Protein AF-A0A530M489-F1 (afdb_monomer_lite)

pLDDT: mean 81.18, std 11.06, range [43.25, 95.94]

Structure (mmCIF, N/CA/C/O backbone):
data_AF-A0A530M489-F1
#
_entry.id   AF-A0A530M489-F1
#
loop_
_atom_site.group_PDB
_atom_site.id
_atom_site.type_symbol
_atom_site.label_atom_id
_atom_site.label_alt_id
_atom_site.label_comp_id
_atom_site.label_asym_id
_atom_site.label_entity_id
_atom_site.label_seq_id
_atom_site.pdbx_PDB_ins_code
_atom_site.Cartn_x
_atom_site.Cartn_y
_atom_site.Cartn_z
_atom_site.occupancy
_atom_site.B_iso_or_equiv
_atom_site.auth_seq_id
_atom_site.auth_comp_id
_atom_site.auth_asym_id
_atom_site.auth_atom_id
_atom_site.pdbx_PDB_model_num
ATOM 1 N N . MET A 1 1 ? 38.826 -18.308 -38.207 1.00 58.31 1 MET A N 1
ATOM 2 C CA . MET A 1 1 ? 37.771 -17.363 -38.642 1.00 58.31 1 MET A CA 1
ATOM 3 C C . MET A 1 1 ? 36.510 -17.359 -37.748 1.00 58.31 1 MET A C 1
ATOM 5 O O . MET A 1 1 ? 35.502 -16.809 -38.159 1.00 58.31 1 MET A O 1
ATOM 9 N N . ILE A 1 2 ? 36.547 -17.912 -36.522 1.00 74.25 2 ILE A N 1
ATOM 10 C CA . ILE A 1 2 ? 35.353 -18.083 -35.654 1.00 74.25 2 ILE A CA 1
ATOM 11 C C . ILE A 1 2 ? 35.222 -16.970 -34.591 1.00 74.25 2 ILE A C 1
ATOM 13 O O . ILE A 1 2 ? 34.117 -16.607 -34.202 1.00 74.25 2 ILE A O 1
ATOM 17 N N . ALA A 1 3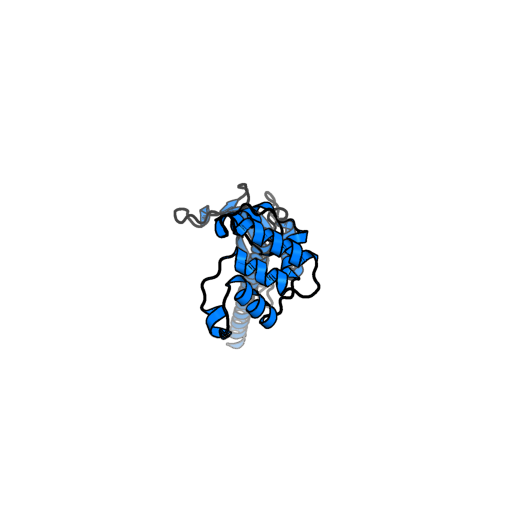 ? 36.341 -16.368 -34.173 1.00 75.62 3 ALA A N 1
ATOM 18 C CA . ALA A 1 3 ? 36.388 -15.314 -33.156 1.00 75.62 3 ALA A CA 1
ATOM 19 C C . ALA A 1 3 ? 35.445 -14.108 -33.393 1.00 75.62 3 ALA A C 1
ATOM 21 O O . ALA A 1 3 ? 34.761 -13.728 -32.445 1.00 75.62 3 ALA A O 1
ATOM 22 N N . PRO A 1 4 ? 35.328 -13.520 -34.605 1.00 77.56 4 PRO A N 1
ATOM 23 C CA . PRO A 1 4 ? 34.430 -12.378 -34.809 1.00 77.56 4 PRO A CA 1
ATOM 24 C C . PRO A 1 4 ? 32.943 -12.753 -34.690 1.00 77.56 4 PRO A C 1
ATOM 26 O O . PRO A 1 4 ? 32.156 -11.967 -34.171 1.00 77.56 4 PRO A O 1
ATOM 29 N N . PHE A 1 5 ? 32.558 -13.971 -35.088 1.00 78.31 5 PHE A N 1
ATOM 30 C CA . PHE A 1 5 ? 31.188 -14.467 -34.919 1.00 78.31 5 PHE A CA 1
ATOM 31 C C . PHE A 1 5 ? 30.857 -14.747 -33.448 1.00 78.31 5 PHE A C 1
ATOM 33 O O . PHE A 1 5 ? 29.782 -14.379 -32.980 1.00 78.31 5 PHE A O 1
ATOM 40 N N . ALA A 1 6 ? 31.790 -15.344 -32.701 1.00 79.81 6 ALA A N 1
ATOM 41 C CA . ALA A 1 6 ? 31.616 -15.596 -31.270 1.00 79.81 6 ALA A CA 1
ATOM 42 C C . ALA A 1 6 ? 31.482 -14.291 -30.462 1.00 79.81 6 ALA A C 1
ATOM 44 O O . ALA A 1 6 ? 30.627 -14.198 -29.584 1.00 79.81 6 ALA A O 1
ATOM 45 N N . LEU A 1 7 ? 32.273 -13.265 -30.800 1.00 79.81 7 LEU A N 1
ATOM 46 C CA . LEU A 1 7 ? 32.173 -11.932 -30.194 1.00 79.81 7 LEU A CA 1
ATOM 47 C C . LEU A 1 7 ? 30.831 -11.254 -30.503 1.00 79.81 7 LEU A C 1
ATOM 49 O O . LEU A 1 7 ? 30.226 -10.673 -29.605 1.00 79.81 7 LEU A O 1
ATOM 53 N N . GLY A 1 8 ? 30.335 -11.371 -31.739 1.00 76.81 8 GLY A N 1
ATOM 54 C CA . GLY A 1 8 ? 29.025 -10.836 -32.123 1.00 76.81 8 GLY A CA 1
ATOM 55 C C . GLY A 1 8 ? 27.863 -11.477 -31.356 1.00 76.81 8 GLY A C 1
ATOM 56 O O . GLY A 1 8 ? 26.987 -10.770 -30.861 1.00 76.81 8 GLY A O 1
ATOM 57 N N . LEU A 1 9 ? 27.879 -12.805 -31.191 1.00 79.31 9 LEU A N 1
ATOM 58 C CA . LEU A 1 9 ? 26.857 -13.525 -30.421 1.00 79.31 9 LEU A CA 1
ATOM 59 C C . LEU A 1 9 ? 26.916 -13.201 -28.922 1.00 79.31 9 LEU A C 1
ATOM 61 O O . LEU A 1 9 ? 25.871 -13.052 -28.292 1.00 79.31 9 LEU A O 1
ATOM 65 N N . ALA A 1 10 ? 28.116 -13.052 -28.354 1.00 76.88 10 ALA A N 1
ATOM 66 C CA . ALA A 1 10 ? 28.284 -12.657 -26.956 1.00 76.88 10 ALA A CA 1
ATOM 67 C C . ALA A 1 10 ? 27.768 -11.232 -26.700 1.00 76.88 10 ALA A C 1
ATOM 69 O O . ALA A 1 10 ? 27.047 -11.011 -25.730 1.00 76.88 10 ALA A O 1
ATOM 70 N N . ALA A 1 11 ? 28.075 -10.283 -27.591 1.00 75.00 11 ALA A N 1
ATOM 71 C CA . ALA A 1 11 ? 27.562 -8.916 -27.503 1.00 75.00 11 ALA A CA 1
ATOM 72 C C . ALA A 1 11 ? 26.026 -8.874 -27.585 1.00 75.00 11 ALA A C 1
ATOM 74 O O . ALA A 1 11 ? 25.386 -8.181 -26.796 1.00 75.00 11 ALA A O 1
ATOM 75 N N . PHE A 1 12 ? 25.432 -9.666 -28.483 1.00 78.38 12 PHE A N 1
ATOM 76 C CA . PHE A 1 12 ? 23.978 -9.804 -28.579 1.00 78.38 12 PHE A CA 1
ATOM 77 C C . PHE A 1 12 ? 23.363 -10.395 -27.301 1.00 78.38 12 PHE A C 1
ATOM 79 O O . PHE A 1 12 ? 22.384 -9.863 -26.784 1.00 78.38 12 PHE A O 1
ATOM 86 N N . ALA A 1 13 ? 23.959 -11.460 -26.755 1.00 78.75 13 ALA A N 1
ATOM 87 C CA . ALA A 1 13 ? 23.478 -12.093 -25.529 1.00 78.75 13 ALA A CA 1
ATOM 88 C C . ALA A 1 13 ? 23.524 -11.148 -24.313 1.00 78.75 13 ALA A C 1
ATOM 90 O O . ALA A 1 13 ? 22.606 -11.159 -23.494 1.00 78.75 13 ALA A O 1
ATOM 91 N N . VAL A 1 14 ? 24.568 -10.318 -24.202 1.00 78.81 14 VAL A N 1
ATOM 92 C CA . VAL A 1 14 ? 24.697 -9.319 -23.128 1.00 78.81 14 VAL A CA 1
ATOM 93 C C . VAL A 1 14 ? 23.639 -8.221 -23.258 1.00 78.81 14 VAL A C 1
ATOM 95 O O . VAL A 1 14 ? 23.004 -7.884 -22.260 1.00 78.81 14 VAL A O 1
ATOM 98 N N . ASP A 1 15 ? 23.411 -7.701 -24.467 1.00 75.38 15 ASP A N 1
ATOM 99 C CA . ASP A 1 15 ? 22.415 -6.649 -24.706 1.00 75.38 15 ASP A CA 1
ATOM 100 C C . ASP A 1 15 ? 20.970 -7.140 -24.479 1.00 75.38 15 ASP A C 1
ATOM 102 O O . ASP A 1 15 ? 20.153 -6.419 -23.909 1.00 75.38 15 ASP A O 1
ATOM 106 N N . GLU A 1 16 ? 20.632 -8.372 -24.869 1.00 77.88 16 GLU A N 1
ATOM 107 C CA . GLU A 1 16 ? 19.311 -8.948 -24.559 1.00 77.88 16 GLU A CA 1
ATOM 108 C C . GLU A 1 16 ? 19.144 -9.219 -23.054 1.00 77.88 16 GLU A C 1
ATOM 110 O O . GLU A 1 16 ? 18.095 -8.940 -22.462 1.00 77.88 16 GLU A O 1
ATOM 115 N N . GLY A 1 17 ? 20.203 -9.705 -22.397 1.00 77.00 17 GLY A N 1
ATOM 116 C CA . GLY A 1 17 ? 20.215 -9.914 -20.949 1.00 77.00 17 GLY A CA 1
ATOM 117 C C . GLY A 1 17 ? 20.012 -8.618 -20.154 1.00 77.00 17 GLY A C 1
ATOM 118 O O . GLY A 1 17 ? 19.285 -8.610 -19.150 1.00 77.00 17 GLY A O 1
ATOM 119 N N . SER A 1 18 ? 20.601 -7.508 -20.610 1.00 80.00 18 SER A N 1
ATOM 120 C CA . SER A 1 18 ? 20.423 -6.204 -19.965 1.00 80.00 18 SER A CA 1
ATOM 121 C C . SER A 1 18 ? 18.998 -5.673 -20.135 1.00 80.00 18 SER A C 1
ATOM 123 O O . SER A 1 18 ? 18.424 -5.203 -19.154 1.00 80.00 18 SER A O 1
ATOM 125 N N . ILE A 1 19 ? 18.375 -5.835 -21.310 1.00 82.31 19 ILE A N 1
ATOM 126 C CA . ILE A 1 19 ? 16.978 -5.422 -21.550 1.00 82.31 19 ILE A CA 1
ATOM 127 C C . ILE A 1 19 ? 16.009 -6.164 -20.622 1.00 82.31 19 ILE A C 1
ATOM 129 O O . ILE A 1 19 ? 15.104 -5.547 -20.051 1.00 82.31 19 ILE A O 1
ATOM 133 N N . TYR A 1 20 ? 16.184 -7.477 -20.441 1.00 82.88 20 TYR A N 1
ATOM 134 C CA . TYR A 1 20 ? 15.310 -8.253 -19.555 1.00 82.88 20 TYR A CA 1
ATOM 135 C C . TYR A 1 20 ? 15.431 -7.806 -18.093 1.00 82.88 20 TYR A C 1
ATOM 137 O O . TYR A 1 20 ? 14.423 -7.649 -17.396 1.00 82.88 20 TYR A O 1
ATOM 145 N N . THR A 1 21 ? 16.662 -7.562 -17.641 1.00 84.12 21 THR A N 1
ATOM 146 C CA . THR A 1 21 ? 16.935 -7.057 -16.289 1.00 84.12 21 THR A CA 1
ATOM 147 C C . THR A 1 21 ? 16.305 -5.680 -16.096 1.00 84.12 21 THR A C 1
ATOM 149 O O . THR A 1 21 ? 15.546 -5.468 -15.150 1.00 84.12 21 THR A O 1
ATOM 152 N N . GLU A 1 22 ? 16.509 -4.783 -17.056 1.00 84.38 22 GLU A N 1
ATOM 153 C CA . GLU A 1 22 ? 15.985 -3.422 -17.021 1.00 84.38 22 GLU A CA 1
ATOM 154 C C . GLU A 1 22 ? 14.444 -3.383 -17.063 1.00 84.38 22 GLU A C 1
ATOM 156 O O . GLU A 1 22 ? 13.818 -2.544 -16.407 1.00 84.38 22 GLU A O 1
ATOM 161 N N . ARG A 1 23 ? 13.806 -4.322 -17.777 1.00 87.56 23 ARG A N 1
ATOM 162 C CA . ARG A 1 23 ? 12.345 -4.505 -17.757 1.00 87.56 23 ARG A CA 1
ATOM 163 C C . ARG A 1 23 ? 11.847 -4.963 -16.390 1.00 87.56 23 ARG A C 1
ATOM 165 O O . ARG A 1 23 ? 10.817 -4.474 -15.929 1.00 87.56 23 ARG A O 1
ATOM 172 N N . ARG A 1 24 ? 12.545 -5.899 -15.743 1.00 88.19 24 ARG A N 1
ATOM 173 C CA . ARG A 1 24 ? 12.161 -6.400 -14.415 1.00 88.19 24 ARG A CA 1
ATOM 174 C C . ARG A 1 24 ? 12.259 -5.304 -13.355 1.00 88.19 24 ARG A C 1
ATOM 176 O O . ARG A 1 24 ? 11.355 -5.178 -12.533 1.00 88.19 24 ARG A O 1
ATOM 183 N N . GLU A 1 25 ? 13.310 -4.492 -13.408 1.00 88.94 25 GLU A N 1
ATOM 184 C CA . GLU A 1 25 ? 13.458 -3.314 -12.549 1.00 88.94 25 GLU A CA 1
ATOM 185 C C . GLU A 1 25 ? 12.345 -2.289 -12.804 1.00 88.94 25 GLU A C 1
ATOM 187 O O . GLU A 1 25 ? 11.702 -1.823 -11.863 1.00 88.94 25 GLU A O 1
ATOM 192 N N . ALA A 1 26 ? 12.047 -1.993 -14.073 1.00 89.38 26 ALA A N 1
ATOM 193 C CA . ALA A 1 26 ? 10.951 -1.096 -14.436 1.00 89.38 26 ALA A CA 1
ATOM 194 C C . ALA A 1 26 ? 9.586 -1.603 -13.937 1.00 89.38 26 ALA A C 1
ATOM 196 O O . ALA A 1 26 ? 8.768 -0.804 -13.478 1.00 89.38 26 ALA A O 1
ATOM 197 N N . GLN A 1 27 ? 9.346 -2.919 -13.969 1.00 92.38 27 GLN A N 1
ATOM 198 C CA . GLN A 1 27 ? 8.111 -3.508 -13.451 1.00 92.38 27 GLN A CA 1
ATOM 199 C C . GLN A 1 27 ? 8.012 -3.324 -11.936 1.00 92.38 27 GLN A C 1
ATOM 201 O O . GLN A 1 27 ? 6.999 -2.815 -11.469 1.00 92.38 27 GLN A O 1
ATOM 206 N N . ALA A 1 28 ? 9.076 -3.632 -11.187 1.00 92.81 28 ALA A N 1
ATOM 207 C CA . ALA A 1 28 ? 9.100 -3.437 -9.735 1.00 92.81 28 ALA A CA 1
ATOM 208 C C . ALA A 1 28 ? 8.814 -1.974 -9.350 1.00 92.81 28 ALA A C 1
ATOM 210 O O . ALA A 1 28 ? 8.055 -1.696 -8.421 1.00 92.81 28 ALA A O 1
ATOM 211 N N . MET A 1 29 ? 9.363 -1.033 -10.119 1.00 93.19 29 MET A N 1
ATOM 212 C CA . MET A 1 29 ? 9.096 0.392 -9.952 1.00 93.19 29 MET A CA 1
ATOM 213 C C . MET A 1 29 ? 7.649 0.786 -10.261 1.00 93.19 29 MET A C 1
ATOM 215 O O . MET A 1 29 ? 7.065 1.614 -9.561 1.00 93.19 29 MET A O 1
ATOM 219 N N . THR A 1 30 ? 7.071 0.191 -11.304 1.00 94.94 30 THR A N 1
ATOM 220 C CA . THR A 1 30 ? 5.678 0.427 -11.708 1.00 94.94 30 THR A CA 1
ATOM 221 C C . THR A 1 30 ? 4.711 -0.119 -10.658 1.00 94.94 30 THR A C 1
ATOM 223 O O . THR A 1 30 ? 3.753 0.566 -10.300 1.00 94.94 30 THR A O 1
ATOM 226 N N . ASP A 1 31 ? 4.995 -1.302 -10.108 1.00 94.75 31 ASP A N 1
ATOM 227 C CA . ASP A 1 31 ? 4.208 -1.929 -9.043 1.00 94.75 31 ASP A CA 1
ATOM 228 C C . ASP A 1 31 ? 4.223 -1.072 -7.771 1.00 94.75 31 ASP A C 1
ATOM 230 O O . ASP A 1 31 ? 3.168 -0.788 -7.198 1.00 94.75 31 ASP A O 1
ATOM 234 N N . LEU A 1 32 ? 5.403 -0.590 -7.363 1.00 94.75 32 LEU A N 1
ATOM 235 C CA . LEU A 1 32 ? 5.541 0.287 -6.200 1.00 94.75 32 LEU A CA 1
ATOM 236 C C . LEU A 1 32 ? 4.772 1.601 -6.394 1.00 94.75 32 LEU A C 1
ATOM 238 O O . LEU A 1 32 ? 4.027 2.019 -5.507 1.00 94.75 32 LEU A O 1
ATOM 242 N N . ALA A 1 33 ? 4.901 2.231 -7.566 1.00 95.06 33 ALA A N 1
ATOM 243 C CA . ALA A 1 33 ? 4.167 3.452 -7.884 1.00 95.06 33 ALA A CA 1
ATOM 244 C C . ALA A 1 33 ? 2.649 3.228 -7.894 1.00 95.06 33 ALA A C 1
ATOM 246 O O . ALA A 1 33 ? 1.917 4.066 -7.370 1.00 95.06 33 ALA A O 1
ATOM 247 N N . ALA A 1 34 ? 2.167 2.103 -8.432 1.00 95.94 34 ALA A N 1
ATOM 248 C CA . ALA A 1 34 ? 0.745 1.772 -8.422 1.00 95.94 34 ALA A CA 1
ATOM 249 C C . ALA A 1 34 ? 0.215 1.583 -6.996 1.00 95.94 34 ALA A C 1
ATOM 251 O O . ALA A 1 34 ? -0.822 2.155 -6.662 1.00 95.94 34 ALA A O 1
ATOM 252 N N . ILE A 1 35 ? 0.931 0.848 -6.139 1.00 94.62 35 ILE A N 1
ATOM 253 C CA . ILE A 1 35 ? 0.538 0.630 -4.737 1.00 94.62 35 ILE A CA 1
ATOM 254 C C . ILE A 1 35 ? 0.464 1.960 -3.977 1.00 94.62 35 ILE A C 1
ATOM 256 O O . ILE A 1 35 ? -0.552 2.242 -3.336 1.00 94.62 35 ILE A O 1
ATOM 260 N N . THR A 1 36 ? 1.498 2.800 -4.077 1.00 94.69 36 THR A N 1
ATOM 261 C CA . THR A 1 36 ? 1.533 4.099 -3.386 1.00 94.69 36 THR A CA 1
ATOM 262 C C . THR A 1 36 ? 0.493 5.077 -3.938 1.00 94.69 36 THR A C 1
ATOM 264 O O . THR A 1 36 ? -0.092 5.860 -3.187 1.00 94.69 36 THR A O 1
ATOM 267 N N . ALA A 1 37 ? 0.215 5.031 -5.242 1.00 94.88 37 ALA A N 1
ATOM 268 C CA . ALA A 1 37 ? -0.824 5.852 -5.854 1.00 94.88 37 ALA A CA 1
ATOM 269 C C . ALA A 1 37 ? -2.230 5.397 -5.449 1.00 94.88 37 ALA A C 1
ATOM 271 O O . ALA A 1 37 ? -3.090 6.232 -5.174 1.00 94.88 37 ALA A O 1
ATOM 272 N N . ALA A 1 38 ? -2.464 4.086 -5.362 1.00 93.69 38 ALA A N 1
ATOM 273 C CA . ALA A 1 38 ? -3.737 3.535 -4.918 1.00 93.69 38 ALA A CA 1
ATOM 274 C C . ALA A 1 38 ? -4.000 3.832 -3.433 1.00 93.69 38 ALA A C 1
ATOM 276 O O . ALA A 1 38 ? -5.137 4.144 -3.077 1.00 93.69 38 ALA A O 1
ATOM 277 N N . SER A 1 39 ? -2.967 3.812 -2.579 1.00 91.56 39 SER A N 1
ATOM 278 C CA . SER A 1 39 ? -3.093 4.216 -1.169 1.00 91.56 39 SER A CA 1
ATOM 279 C C . SER A 1 39 ? -3.335 5.721 -0.994 1.00 91.56 39 SER A C 1
ATOM 281 O O . SER A 1 39 ? -4.000 6.123 -0.041 1.00 91.56 39 SER A O 1
ATOM 283 N N . ASN A 1 40 ? -2.881 6.549 -1.940 1.00 92.88 40 ASN A N 1
ATOM 284 C CA . ASN A 1 40 ? -3.087 7.999 -1.967 1.00 92.88 40 ASN A CA 1
ATOM 285 C C . ASN A 1 40 ? -4.041 8.419 -3.093 1.00 92.88 40 ASN A C 1
ATOM 287 O O . ASN A 1 40 ? -3.725 9.290 -3.902 1.00 92.88 40 ASN A O 1
ATOM 291 N N . ILE A 1 41 ? -5.232 7.821 -3.142 1.00 89.56 41 ILE A N 1
ATOM 292 C CA . ILE A 1 41 ? -6.133 7.921 -4.301 1.00 89.56 41 ILE A CA 1
ATOM 293 C C . ILE A 1 41 ? -6.582 9.351 -4.656 1.00 89.56 41 ILE A C 1
ATOM 295 O O . ILE A 1 41 ? -6.878 9.638 -5.813 1.00 89.56 41 ILE A O 1
ATOM 299 N N . ASN A 1 42 ? -6.579 10.267 -3.681 1.00 90.31 42 ASN A N 1
ATOM 300 C CA . ASN A 1 42 ? -6.895 11.686 -3.886 1.00 90.31 42 ASN A CA 1
ATOM 301 C C . ASN A 1 42 ? -5.742 12.477 -4.533 1.00 90.31 42 ASN A C 1
ATOM 303 O O . ASN A 1 42 ? -5.973 13.555 -5.072 1.00 90.31 42 ASN A O 1
ATOM 307 N N . ASN A 1 43 ? -4.510 11.964 -4.472 1.00 93.25 43 ASN A N 1
ATOM 308 C CA . ASN A 1 43 ? -3.310 12.589 -5.033 1.00 93.25 43 ASN A CA 1
ATOM 309 C C . ASN A 1 43 ? -2.432 11.556 -5.768 1.00 93.25 43 ASN A C 1
ATOM 311 O O . ASN A 1 43 ? -1.207 11.534 -5.640 1.00 93.25 43 ASN A O 1
ATOM 315 N N . MET A 1 44 ? -3.088 10.664 -6.515 1.00 93.38 44 MET A N 1
ATOM 316 C CA . MET A 1 44 ? -2.484 9.483 -7.141 1.00 93.38 44 MET A CA 1
ATOM 317 C C . MET A 1 44 ? -1.325 9.816 -8.093 1.00 93.38 44 MET A C 1
ATOM 319 O O . MET A 1 44 ? -0.323 9.105 -8.103 1.00 93.38 44 MET A O 1
ATOM 323 N N . GLU A 1 45 ? -1.430 10.904 -8.865 1.00 93.19 45 GLU A N 1
ATOM 324 C CA . GLU A 1 45 ? -0.378 11.328 -9.798 1.00 93.19 45 GLU A CA 1
ATOM 325 C C . GLU A 1 45 ? 0.885 11.765 -9.052 1.00 93.19 45 GLU A C 1
ATOM 327 O O . GLU A 1 45 ? 1.971 11.266 -9.344 1.00 93.19 45 GLU A O 1
ATOM 332 N N . ALA A 1 46 ? 0.750 12.650 -8.059 1.00 94.31 46 ALA A N 1
ATOM 333 C CA . ALA A 1 46 ? 1.895 13.111 -7.280 1.00 94.31 46 ALA A CA 1
ATOM 334 C C . ALA A 1 46 ? 2.532 11.953 -6.504 1.00 94.31 46 ALA A C 1
ATOM 336 O O . ALA A 1 46 ? 3.748 11.801 -6.531 1.00 94.31 46 ALA A O 1
ATOM 337 N N . ALA A 1 47 ? 1.720 11.089 -5.887 1.00 93.75 47 ALA A N 1
ATOM 338 C CA . ALA A 1 47 ? 2.200 9.922 -5.152 1.00 93.75 47 ALA A CA 1
ATOM 339 C C . ALA A 1 47 ? 3.002 8.953 -6.039 1.00 93.75 47 ALA A C 1
ATOM 341 O O . ALA A 1 47 ? 4.070 8.483 -5.634 1.00 93.75 47 ALA A O 1
ATOM 342 N N . ALA A 1 48 ? 2.532 8.689 -7.264 1.00 93.94 48 ALA A N 1
ATOM 343 C CA . ALA A 1 48 ? 3.272 7.888 -8.235 1.00 93.94 48 ALA A CA 1
ATOM 344 C C . ALA A 1 48 ? 4.596 8.564 -8.620 1.00 93.94 48 ALA A C 1
ATOM 346 O O . ALA A 1 48 ? 5.646 7.933 -8.538 1.00 93.94 48 ALA A O 1
ATOM 347 N N . VAL A 1 49 ? 4.573 9.848 -8.993 1.00 94.00 49 VAL A N 1
ATOM 348 C CA . VAL A 1 49 ? 5.780 10.577 -9.423 1.00 94.00 49 VAL A CA 1
ATOM 349 C C . VAL A 1 49 ? 6.823 10.647 -8.312 1.00 94.00 49 VAL A C 1
ATOM 351 O O . VAL A 1 49 ? 7.983 10.343 -8.578 1.00 94.00 49 VAL A O 1
ATOM 354 N N . THR A 1 50 ? 6.419 10.976 -7.082 1.00 93.69 50 THR A N 1
ATOM 355 C CA . THR A 1 50 ? 7.316 11.009 -5.918 1.00 93.69 50 THR A CA 1
ATOM 356 C C . THR A 1 50 ? 7.937 9.638 -5.665 1.00 93.69 50 THR A C 1
ATOM 358 O O . THR A 1 50 ? 9.148 9.525 -5.505 1.00 93.69 50 THR A O 1
ATOM 361 N N . THR A 1 51 ? 7.143 8.567 -5.745 1.00 94.00 51 THR A N 1
ATOM 362 C CA . THR A 1 51 ? 7.662 7.198 -5.599 1.00 94.00 51 THR A CA 1
ATOM 363 C C . THR A 1 51 ? 8.724 6.884 -6.655 1.00 94.00 51 THR A C 1
ATOM 365 O O . THR A 1 51 ? 9.772 6.318 -6.345 1.00 94.00 51 THR A O 1
ATOM 368 N N . LEU A 1 52 ? 8.487 7.259 -7.912 1.00 93.25 52 LEU A N 1
ATOM 369 C CA . LEU A 1 52 ? 9.452 7.027 -8.986 1.00 93.25 52 LEU A CA 1
ATOM 370 C C . LEU A 1 52 ? 10.711 7.896 -8.830 1.00 93.25 52 LEU A C 1
ATOM 372 O O . LEU A 1 52 ? 11.815 7.410 -9.085 1.00 93.25 52 LEU A O 1
ATOM 376 N N . SER A 1 53 ? 10.576 9.149 -8.381 1.00 92.94 53 SER A N 1
ATOM 377 C CA . SER A 1 53 ? 11.720 10.039 -8.152 1.00 92.94 53 SER A CA 1
ATOM 378 C C . SER A 1 53 ? 12.585 9.588 -6.978 1.00 92.94 53 SER A C 1
ATOM 380 O O . SER A 1 53 ? 13.810 9.611 -7.088 1.00 92.94 53 SER A O 1
ATOM 382 N N . ASP A 1 54 ? 11.973 9.109 -5.894 1.00 93.06 54 ASP A N 1
ATOM 383 C CA . ASP A 1 54 ? 12.683 8.632 -4.698 1.00 93.06 54 ASP A CA 1
ATOM 384 C C . ASP A 1 54 ? 13.530 7.390 -4.999 1.00 93.06 54 ASP A C 1
ATOM 386 O O . ASP A 1 54 ? 14.614 7.189 -4.448 1.00 93.06 54 ASP A O 1
ATOM 390 N N . ASN A 1 55 ? 13.081 6.594 -5.966 1.00 91.00 55 ASN A N 1
ATOM 391 C CA . ASN A 1 55 ? 13.809 5.447 -6.492 1.00 91.00 55 ASN A CA 1
ATOM 392 C C . ASN A 1 55 ? 14.723 5.802 -7.679 1.00 91.00 55 ASN A C 1
ATOM 394 O O . ASN A 1 55 ? 15.175 4.919 -8.405 1.00 91.00 55 ASN A O 1
ATOM 398 N N . ARG A 1 56 ? 15.033 7.094 -7.860 1.00 89.19 56 ARG A N 1
ATOM 399 C CA . ARG A 1 56 ? 16.003 7.613 -8.840 1.00 89.19 56 ARG A CA 1
ATOM 400 C C . ARG A 1 56 ? 15.674 7.261 -10.294 1.00 89.19 56 ARG A C 1
ATOM 402 O O . ARG A 1 56 ? 16.580 7.128 -11.118 1.00 89.19 56 ARG A O 1
ATOM 409 N N . MET A 1 57 ? 14.390 7.150 -10.635 1.00 86.31 57 MET A N 1
ATOM 410 C CA . MET A 1 57 ? 13.981 6.969 -12.026 1.00 86.31 57 MET A CA 1
ATOM 411 C C . MET A 1 57 ? 14.337 8.227 -12.847 1.00 86.31 57 MET A C 1
ATOM 413 O O . MET A 1 57 ? 13.923 9.333 -12.485 1.00 86.31 57 MET A O 1
ATOM 417 N N . PRO A 1 58 ? 15.080 8.103 -13.960 1.00 82.19 58 PRO A N 1
ATOM 418 C CA . PRO A 1 58 ? 15.530 9.257 -14.729 1.00 82.19 58 PRO A CA 1
ATOM 419 C C . PRO A 1 58 ? 14.405 9.870 -15.576 1.00 82.19 58 PRO A C 1
ATOM 421 O O . PRO A 1 58 ? 13.591 9.162 -16.176 1.00 82.19 58 PRO A O 1
ATOM 424 N N . GLY A 1 59 ? 14.401 11.205 -15.668 1.00 81.94 59 GLY A N 1
ATOM 425 C CA . GLY A 1 59 ? 13.656 11.957 -16.686 1.00 81.94 59 GLY A CA 1
ATOM 426 C C . GLY A 1 59 ? 12.150 11.678 -16.729 1.00 81.94 59 GLY A C 1
ATOM 427 O O . GLY A 1 59 ? 11.589 11.555 -17.821 1.00 81.94 59 GLY A O 1
ATOM 428 N N . ILE A 1 60 ? 11.511 11.533 -15.563 1.00 88.75 60 ILE A N 1
ATOM 429 C CA . ILE A 1 60 ? 10.081 11.216 -15.439 1.00 88.75 60 ILE A CA 1
ATOM 430 C C . ILE A 1 60 ? 9.243 12.303 -16.119 1.00 88.75 60 ILE A C 1
ATOM 432 O O . ILE A 1 60 ? 9.348 13.485 -15.800 1.00 88.75 60 ILE A O 1
ATOM 436 N N . THR A 1 61 ? 8.388 11.893 -17.048 1.00 90.31 61 THR A N 1
ATOM 437 C CA . THR A 1 61 ? 7.437 12.752 -17.752 1.00 90.31 61 THR A CA 1
ATOM 438 C C . THR A 1 61 ? 6.049 12.139 -17.627 1.00 90.31 61 THR A C 1
ATOM 440 O O . THR A 1 61 ? 5.829 11.008 -18.057 1.00 90.31 61 THR A O 1
ATOM 443 N N . VAL A 1 62 ? 5.106 12.878 -17.043 1.00 90.44 62 VAL A N 1
ATOM 444 C CA . VAL A 1 62 ? 3.732 12.395 -16.859 1.00 90.44 62 VAL A CA 1
ATOM 445 C C . VAL A 1 62 ? 2.922 12.618 -18.134 1.00 90.44 62 VAL A C 1
ATOM 447 O O . VAL A 1 62 ? 2.777 13.751 -18.591 1.00 90.44 62 VAL A O 1
ATOM 450 N N . GLN A 1 63 ? 2.377 11.542 -18.692 1.00 91.12 63 GLN A N 1
ATOM 451 C CA . GLN A 1 63 ? 1.445 11.556 -19.809 1.00 91.12 63 GLN A CA 1
ATOM 452 C C . GLN A 1 63 ? 0.010 11.647 -19.289 1.00 91.12 63 GLN A C 1
ATOM 454 O O . GLN A 1 63 ? -0.497 10.724 -18.639 1.00 91.12 63 GLN A O 1
ATOM 459 N N . LYS A 1 64 ? -0.652 12.757 -19.622 1.00 87.44 64 LYS A N 1
ATOM 460 C CA . LYS A 1 64 ? -2.055 12.999 -19.271 1.00 87.44 64 LYS A CA 1
ATOM 461 C C . LYS A 1 64 ? -3.020 12.344 -20.269 1.00 87.44 64 LYS A C 1
ATOM 463 O O . LYS A 1 64 ? -2.644 12.114 -21.422 1.00 87.44 64 LYS A O 1
ATOM 468 N N . PRO A 1 65 ? -4.277 12.075 -19.870 1.00 80.38 65 PRO A N 1
ATOM 469 C CA . PRO A 1 65 ? -5.311 11.614 -20.795 1.00 80.38 65 PRO A CA 1
ATOM 470 C C . PRO A 1 65 ? -5.440 12.549 -22.008 1.00 80.38 65 PRO A C 1
ATOM 472 O O . PRO A 1 65 ? -5.505 13.765 -21.852 1.00 80.38 65 PRO A O 1
ATOM 475 N N . GLY A 1 66 ? -5.452 11.985 -23.218 1.00 77.62 66 GLY A N 1
ATOM 476 C CA . GLY A 1 66 ? -5.496 12.748 -24.475 1.00 77.62 66 GLY A CA 1
ATOM 477 C C . GLY A 1 66 ? -4.136 13.250 -24.980 1.00 77.62 66 GLY A C 1
ATOM 478 O O . GLY A 1 66 ? -4.056 13.766 -26.092 1.00 77.62 66 GLY A O 1
ATOM 479 N N . GLN A 1 67 ? -3.059 13.061 -24.216 1.00 84.25 67 GLN A N 1
ATOM 480 C CA . GLN A 1 67 ? -1.691 13.332 -24.649 1.00 84.25 67 GLN A CA 1
ATOM 481 C C . GLN A 1 67 ? -1.011 12.026 -25.070 1.00 84.25 67 GLN A C 1
ATOM 483 O O . GLN A 1 67 ? -1.165 11.005 -24.405 1.00 84.25 67 GLN A O 1
ATOM 488 N N . THR A 1 68 ? -0.228 12.060 -26.148 1.00 83.19 68 THR A N 1
ATOM 489 C CA . THR A 1 68 ? 0.689 10.970 -26.519 1.00 83.19 68 THR A CA 1
ATOM 490 C C . THR A 1 68 ? 2.107 11.508 -26.447 1.00 83.19 68 THR A C 1
ATOM 492 O O . THR A 1 68 ? 2.433 12.472 -27.138 1.00 83.19 68 THR A O 1
ATOM 495 N N . ILE A 1 69 ? 2.938 10.920 -25.588 1.00 84.69 69 ILE A N 1
ATOM 496 C CA . ILE A 1 69 ? 4.346 11.299 -25.449 1.00 84.69 69 ILE A CA 1
ATOM 497 C C . ILE A 1 69 ? 5.178 10.154 -26.011 1.00 84.69 69 ILE A C 1
ATOM 499 O O . ILE A 1 69 ? 5.076 9.027 -25.540 1.00 84.69 69 ILE A O 1
ATOM 503 N N . VAL A 1 70 ? 5.996 10.439 -27.023 1.00 82.75 70 VAL A N 1
ATOM 504 C CA . VAL A 1 70 ? 6.900 9.439 -27.601 1.00 82.75 70 VAL A CA 1
ATOM 505 C C . VAL A 1 70 ? 8.079 9.226 -26.639 1.00 82.75 70 VAL A C 1
ATOM 507 O O . VAL A 1 70 ? 8.767 10.199 -26.311 1.00 82.75 70 VAL A O 1
ATOM 510 N N . PRO A 1 71 ? 8.340 7.988 -26.174 1.00 82.19 71 PRO A N 1
ATOM 511 C CA . PRO A 1 71 ? 9.483 7.696 -25.315 1.00 82.19 71 PRO A CA 1
ATOM 512 C C . PRO A 1 71 ? 10.798 8.092 -25.990 1.00 82.19 71 PRO A C 1
ATOM 514 O O . PRO A 1 71 ? 10.997 7.864 -27.179 1.00 82.19 71 PRO A O 1
ATOM 517 N N . THR A 1 72 ? 11.705 8.697 -25.228 1.00 81.12 72 THR A N 1
ATOM 518 C CA . THR A 1 72 ? 13.034 9.112 -25.701 1.00 81.12 72 THR A CA 1
ATOM 519 C C . THR A 1 72 ? 14.092 8.527 -24.773 1.00 81.12 72 THR A C 1
ATOM 521 O O . THR A 1 72 ? 13.827 8.309 -23.592 1.00 81.12 72 THR A O 1
ATOM 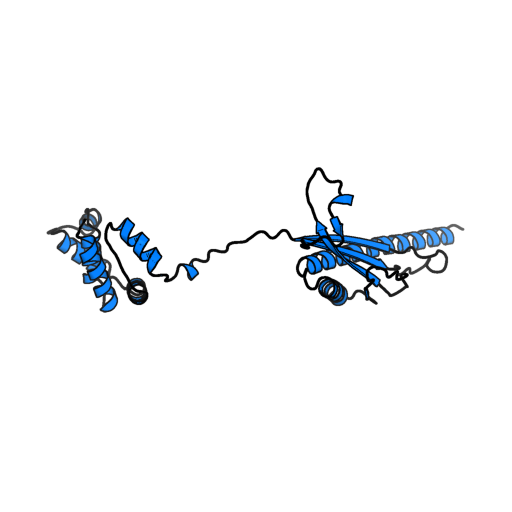524 N N . VAL A 1 73 ? 15.298 8.282 -25.288 1.00 78.50 73 VAL A N 1
ATOM 525 C CA . VAL A 1 73 ? 16.433 7.807 -24.484 1.00 78.50 73 VAL A CA 1
ATOM 526 C C . VAL A 1 73 ? 16.665 8.743 -23.292 1.00 78.50 73 VAL A C 1
ATOM 528 O O . VAL A 1 73 ? 16.682 9.964 -23.445 1.00 78.50 73 VAL A O 1
ATOM 531 N N . GLY A 1 74 ? 16.806 8.170 -22.094 1.00 77.44 74 GLY A N 1
ATOM 532 C CA . GLY A 1 74 ? 17.015 8.923 -20.851 1.00 77.44 74 GLY A CA 1
ATOM 533 C C . GLY A 1 74 ? 15.762 9.591 -20.268 1.00 77.44 74 GLY A C 1
ATOM 534 O O . GLY A 1 74 ? 15.867 10.266 -19.243 1.00 77.44 74 GLY A O 1
ATOM 535 N N . LYS A 1 75 ? 14.583 9.405 -20.879 1.00 84.75 75 LYS A N 1
ATOM 536 C CA . LYS A 1 75 ? 13.294 9.849 -20.334 1.00 84.75 75 LYS A CA 1
ATOM 537 C C . LYS A 1 75 ? 12.372 8.667 -20.068 1.00 84.75 75 LYS A C 1
ATOM 539 O O . LYS A 1 75 ? 12.319 7.715 -20.844 1.00 84.75 75 LYS A O 1
ATOM 544 N N . THR A 1 76 ? 11.602 8.784 -18.994 1.00 86.94 76 THR A N 1
ATOM 545 C CA . THR A 1 76 ? 10.617 7.783 -18.585 1.00 86.94 76 THR A CA 1
ATOM 546 C C . THR A 1 76 ? 9.231 8.390 -18.712 1.00 86.94 76 THR A C 1
ATOM 548 O O . THR A 1 76 ? 8.919 9.356 -18.019 1.00 86.94 76 THR A O 1
ATOM 551 N N . VAL A 1 77 ? 8.395 7.851 -19.594 1.00 91.62 77 VAL A N 1
ATOM 552 C CA . VAL A 1 77 ? 7.007 8.298 -19.754 1.00 91.62 77 VAL A CA 1
ATOM 553 C C . VAL A 1 77 ? 6.129 7.497 -18.802 1.00 91.62 77 VAL A C 1
ATOM 555 O O . VAL A 1 77 ? 6.187 6.271 -18.795 1.00 91.62 77 VAL A O 1
ATOM 558 N N . VAL A 1 78 ? 5.329 8.180 -17.990 1.00 93.12 78 VAL A N 1
ATOM 559 C CA . VAL A 1 78 ? 4.476 7.558 -16.971 1.00 93.12 78 VAL A CA 1
ATOM 560 C C . VAL A 1 78 ? 3.051 8.046 -17.152 1.00 93.12 78 VAL A C 1
ATOM 562 O O . VAL A 1 78 ? 2.826 9.248 -17.227 1.00 93.12 78 VAL A O 1
ATOM 565 N N . SER A 1 79 ? 2.076 7.145 -17.180 1.00 94.31 79 SER A N 1
ATOM 566 C CA . SER A 1 79 ? 0.659 7.510 -17.112 1.00 94.31 79 SER A CA 1
ATOM 567 C C . SER A 1 79 ? 0.032 6.899 -15.871 1.00 94.31 79 SER A C 1
ATOM 569 O O . SER A 1 79 ? 0.281 5.738 -15.550 1.00 94.31 79 SER A O 1
ATOM 571 N N . VAL A 1 80 ? -0.770 7.693 -15.168 1.00 94.56 80 VAL A N 1
ATOM 572 C CA . VAL A 1 80 ? -1.469 7.298 -13.945 1.00 94.56 80 VAL A CA 1
ATOM 573 C C . VAL A 1 80 ? -2.953 7.501 -14.194 1.00 94.56 80 VAL A C 1
ATOM 575 O O . VAL A 1 80 ? -3.393 8.591 -14.544 1.00 94.56 80 VAL A O 1
ATOM 578 N N . THR A 1 81 ? -3.735 6.438 -14.064 1.00 94.75 81 THR A N 1
ATOM 579 C CA . THR A 1 81 ? -5.176 6.459 -14.322 1.00 94.75 81 THR A CA 1
ATOM 580 C C . THR A 1 81 ? -5.912 5.908 -13.111 1.00 94.75 81 THR A C 1
ATOM 582 O O . THR A 1 81 ? -5.800 4.723 -12.800 1.00 94.75 81 THR A O 1
ATOM 585 N N . GLY A 1 82 ? -6.696 6.754 -12.444 1.00 93.31 82 GLY A N 1
ATOM 586 C CA . GLY A 1 82 ? -7.636 6.318 -11.413 1.00 93.31 82 GLY A CA 1
ATOM 587 C C . GLY A 1 82 ? -8.818 5.566 -12.019 1.00 93.31 82 GLY A C 1
ATOM 588 O O . GLY A 1 82 ? -9.236 5.841 -13.147 1.00 93.31 82 GLY A O 1
ATOM 589 N N . GLY A 1 83 ? -9.366 4.605 -11.286 1.00 93.06 83 GLY A N 1
ATOM 590 C CA . GLY A 1 83 ? -10.502 3.822 -11.746 1.00 93.06 83 GLY A CA 1
ATOM 591 C C . GLY A 1 83 ? -11.090 2.925 -10.669 1.00 93.06 83 GLY A C 1
ATOM 592 O O . GLY A 1 83 ? -10.793 3.057 -9.474 1.00 93.06 83 GLY A O 1
ATOM 593 N N . ARG A 1 84 ? -11.936 1.997 -11.118 1.00 92.06 84 ARG A N 1
ATOM 594 C CA . ARG A 1 84 ? -12.560 0.999 -10.259 1.00 92.06 84 ARG A CA 1
ATOM 595 C C . ARG A 1 84 ? -12.114 -0.408 -10.622 1.00 92.06 84 ARG A C 1
ATOM 597 O O . ARG A 1 84 ? -12.260 -0.810 -11.769 1.00 92.06 84 ARG A O 1
ATOM 604 N N . TYR A 1 85 ? -11.611 -1.158 -9.649 1.00 91.69 85 TYR A N 1
ATOM 605 C CA . TYR A 1 85 ? -11.305 -2.576 -9.778 1.00 91.69 85 TYR A CA 1
ATOM 606 C C . TYR A 1 85 ? -12.392 -3.443 -9.133 1.00 91.69 85 TYR A C 1
ATOM 608 O O . TYR A 1 85 ? -12.813 -3.186 -8.001 1.00 91.69 85 TYR A O 1
ATOM 616 N N . SER A 1 86 ? -12.821 -4.482 -9.848 1.00 89.12 86 SER A N 1
ATOM 617 C CA . SER A 1 86 ? -13.780 -5.492 -9.403 1.00 89.12 86 SER A CA 1
ATOM 618 C C . SER A 1 86 ? -13.159 -6.886 -9.505 1.00 89.12 86 SER A C 1
ATOM 620 O O . SER A 1 86 ? -12.853 -7.361 -10.595 1.00 89.12 86 SER A O 1
ATOM 622 N N . ALA A 1 87 ? -13.001 -7.571 -8.370 1.00 83.38 87 ALA A N 1
ATOM 623 C CA . ALA A 1 87 ? -12.418 -8.916 -8.303 1.00 83.38 87 ALA A CA 1
ATOM 624 C C . ALA A 1 87 ? -13.413 -10.043 -8.659 1.00 83.38 87 ALA A C 1
ATOM 626 O O . ALA A 1 87 ? -13.143 -11.215 -8.400 1.00 83.38 87 ALA A O 1
ATOM 627 N N . VAL A 1 88 ? -14.576 -9.703 -9.223 1.00 85.00 88 VAL A N 1
ATOM 628 C CA . VAL A 1 88 ? -15.635 -10.664 -9.543 1.00 85.00 88 VAL A CA 1
ATOM 629 C C . VAL A 1 88 ? -15.122 -11.688 -10.560 1.00 85.00 88 VAL A C 1
ATOM 631 O O . VAL A 1 88 ? -14.688 -11.342 -11.659 1.00 85.00 88 VAL A O 1
ATOM 634 N N . SER A 1 89 ? -15.189 -12.968 -10.195 1.00 80.00 89 SER A N 1
ATOM 635 C CA . SER A 1 89 ? -14.658 -14.083 -10.988 1.00 80.00 89 SER A CA 1
ATOM 636 C C . SER A 1 89 ? -15.353 -14.261 -12.339 1.00 80.00 89 SER A C 1
ATOM 638 O O . SER A 1 89 ? -14.717 -14.733 -13.277 1.00 80.00 89 SER A O 1
ATOM 640 N N . SER A 1 90 ? -16.614 -13.833 -12.465 1.00 83.25 90 SER A N 1
ATOM 641 C CA . SER A 1 90 ? -17.374 -13.857 -13.723 1.00 83.25 90 SER A CA 1
ATOM 642 C C . SER A 1 90 ? -16.971 -12.763 -14.719 1.00 83.25 90 SER A C 1
ATOM 644 O O . SER A 1 90 ? -17.450 -12.768 -15.850 1.00 83.25 90 SER A O 1
ATOM 646 N N . VAL A 1 91 ? -16.111 -11.818 -14.319 1.00 84.75 91 VAL A N 1
ATOM 647 C CA . VAL A 1 91 ? -15.586 -10.755 -15.182 1.00 84.75 91 VAL A CA 1
ATOM 648 C C . VAL A 1 91 ? -14.183 -11.147 -15.654 1.00 84.75 91 VAL A C 1
ATOM 650 O O . VAL A 1 91 ? -13.302 -11.456 -14.838 1.00 84.75 91 VAL A O 1
ATOM 653 N N . GLY A 1 92 ? -13.976 -11.128 -16.975 1.00 83.00 92 GLY A N 1
ATOM 654 C CA . GLY A 1 92 ? -12.665 -11.335 -17.599 1.00 83.00 92 GLY A CA 1
ATOM 655 C C . GLY A 1 92 ? -11.633 -10.349 -17.056 1.00 83.00 92 GLY A C 1
ATOM 656 O O . GLY A 1 92 ? -11.976 -9.216 -16.724 1.00 83.00 92 GLY A O 1
ATOM 657 N N . VAL A 1 93 ? -10.377 -10.781 -16.909 1.00 81.94 93 VAL A N 1
ATOM 658 C CA . VAL A 1 93 ? -9.308 -9.996 -16.254 1.00 81.94 93 VAL A CA 1
ATOM 659 C C . VAL A 1 93 ? -9.146 -8.605 -16.879 1.00 81.94 93 VAL A C 1
ATOM 661 O O . VAL A 1 93 ? -8.950 -7.628 -16.161 1.00 81.94 93 VAL A O 1
ATOM 664 N N . ASP A 1 94 ? -9.328 -8.506 -18.193 1.00 82.81 94 ASP A N 1
ATOM 665 C CA . ASP A 1 94 ? -9.294 -7.278 -18.991 1.00 82.81 94 ASP A CA 1
ATOM 666 C C . ASP A 1 94 ? -10.422 -6.284 -18.657 1.00 82.81 94 ASP A C 1
ATOM 668 O O . ASP A 1 94 ? -10.271 -5.080 -18.859 1.00 82.81 94 ASP A O 1
ATOM 672 N N . LYS A 1 95 ? -11.546 -6.771 -18.123 1.00 84.88 95 LYS A N 1
ATOM 673 C CA . LYS A 1 95 ? -12.716 -5.966 -17.735 1.00 84.88 95 LYS A CA 1
ATOM 674 C C . LYS A 1 95 ? -12.787 -5.673 -16.241 1.00 84.88 95 LYS A C 1
ATOM 676 O O . LYS A 1 95 ? -13.695 -4.971 -15.805 1.00 84.88 95 LYS A O 1
ATOM 681 N N . ARG A 1 96 ? -11.853 -6.197 -15.441 1.00 89.06 96 ARG A N 1
ATOM 682 C CA . ARG A 1 96 ? -11.863 -5.997 -13.983 1.00 89.06 96 ARG A CA 1
ATOM 683 C C . ARG A 1 96 ? -11.497 -4.581 -13.574 1.00 89.06 96 ARG A C 1
ATOM 685 O O . ARG A 1 96 ? -11.932 -4.163 -12.510 1.00 89.06 96 ARG A O 1
ATOM 692 N N . PHE A 1 97 ? -10.726 -3.860 -14.387 1.00 92.12 97 PHE A N 1
ATOM 693 C CA . PHE A 1 97 ? -10.395 -2.455 -14.162 1.00 92.12 97 PHE A CA 1
ATOM 694 C C . PHE A 1 97 ? -11.166 -1.546 -15.123 1.00 92.12 97 PHE A C 1
ATOM 696 O O . PHE A 1 97 ? -11.021 -1.637 -16.340 1.00 92.12 97 PHE A O 1
ATOM 703 N N . GLU A 1 98 ? -11.939 -0.621 -14.565 1.00 92.44 98 GLU A N 1
ATOM 704 C CA . GLU A 1 98 ? -12.683 0.400 -15.296 1.00 92.44 98 GLU A CA 1
ATOM 705 C C . GLU A 1 98 ? -12.052 1.775 -15.041 1.00 92.44 98 GLU A C 1
ATOM 707 O O . GLU A 1 98 ? -12.173 2.343 -13.951 1.00 92.44 98 GLU A O 1
ATOM 712 N N . ALA A 1 99 ? -11.366 2.317 -16.049 1.00 91.81 99 ALA A N 1
ATOM 713 C CA . ALA A 1 99 ? -10.728 3.630 -15.974 1.00 91.81 99 ALA A CA 1
ATOM 714 C C . ALA A 1 99 ? -11.761 4.752 -15.763 1.00 91.81 99 ALA A C 1
ATOM 716 O O . ALA A 1 99 ? -12.817 4.760 -16.391 1.00 91.81 99 ALA A O 1
ATOM 717 N N . GLY A 1 100 ? -11.455 5.710 -14.885 1.00 89.88 100 GLY A N 1
ATOM 718 C CA . GLY A 1 100 ? -12.292 6.887 -14.622 1.00 89.88 100 GLY A CA 1
ATOM 719 C C . GLY A 1 100 ? -13.579 6.619 -13.831 1.00 89.88 100 GLY A C 1
ATOM 720 O O . GLY A 1 100 ? -14.304 7.560 -13.517 1.00 89.88 100 GLY A O 1
ATOM 721 N N . LYS A 1 101 ? -13.873 5.366 -13.462 1.00 90.31 101 LYS A N 1
ATOM 722 C CA . LYS A 1 101 ? -15.091 5.023 -12.720 1.00 90.31 101 LYS A CA 1
ATOM 723 C C . LYS A 1 101 ? -14.973 5.365 -11.236 1.00 90.31 101 LYS A C 1
ATOM 725 O O . LYS A 1 101 ? -14.123 4.816 -10.537 1.00 90.31 101 LYS A O 1
ATOM 730 N N . THR A 1 102 ? -15.866 6.223 -10.749 1.00 87.12 102 THR A N 1
ATOM 731 C CA . THR A 1 102 ? -15.952 6.625 -9.339 1.00 87.12 102 THR A CA 1
ATOM 732 C C . THR A 1 102 ? -16.966 5.770 -8.549 1.00 87.12 102 THR A C 1
ATOM 734 O O . THR A 1 102 ? -17.861 5.164 -9.144 1.00 87.12 102 THR A O 1
ATOM 737 N N . PRO A 1 103 ? -16.848 5.677 -7.207 1.00 88.06 103 PRO A N 1
ATOM 738 C CA . PRO A 1 103 ? -15.696 6.104 -6.414 1.00 88.06 103 PRO A CA 1
ATOM 739 C C . PRO A 1 103 ? -14.470 5.262 -6.772 1.00 88.06 103 PRO A C 1
ATOM 741 O O . PRO A 1 103 ? -14.584 4.046 -6.969 1.00 88.06 103 PRO A O 1
ATOM 744 N N . TYR A 1 104 ? -13.318 5.929 -6.874 1.00 91.00 104 TYR A N 1
ATOM 745 C CA . TYR A 1 104 ? -12.065 5.255 -7.171 1.00 91.00 104 TYR A CA 1
ATOM 746 C C . TYR A 1 104 ? -11.735 4.282 -6.041 1.00 91.00 104 TYR A C 1
ATOM 748 O O . TYR A 1 104 ? -11.843 4.617 -4.862 1.00 91.00 104 TYR A O 1
ATOM 756 N N . ASN A 1 105 ? -11.336 3.072 -6.408 1.00 91.81 105 ASN A N 1
ATOM 757 C CA . ASN A 1 105 ? -10.753 2.099 -5.483 1.00 91.81 105 ASN A CA 1
ATOM 758 C C . ASN A 1 105 ? -9.487 1.463 -6.068 1.00 91.81 105 ASN A C 1
ATOM 760 O O . ASN A 1 105 ? -8.939 0.544 -5.470 1.00 91.81 105 ASN A O 1
ATOM 764 N N . ALA A 1 106 ? -9.045 1.905 -7.245 1.00 93.12 106 ALA A N 1
ATOM 765 C CA . ALA A 1 106 ? -7.875 1.374 -7.909 1.00 93.12 106 ALA A CA 1
ATOM 766 C C . ALA A 1 106 ? -7.175 2.433 -8.754 1.00 93.12 106 ALA A C 1
ATOM 768 O O . ALA A 1 106 ? -7.795 3.382 -9.238 1.00 93.12 106 ALA A O 1
ATOM 769 N N . VAL A 1 107 ? -5.880 2.232 -8.958 1.00 95.12 107 VAL A N 1
ATOM 770 C CA . VAL A 1 107 ? -5.044 3.060 -9.820 1.00 95.12 107 VAL A CA 1
ATOM 771 C C . VAL A 1 107 ? -4.240 2.145 -10.732 1.00 95.12 107 VAL A C 1
ATOM 773 O O . VAL A 1 107 ? -3.620 1.182 -10.276 1.00 95.12 107 VAL A O 1
ATOM 776 N N . ARG A 1 108 ? -4.261 2.455 -12.028 1.00 95.19 108 ARG A N 1
ATOM 777 C CA . ARG A 1 108 ? -3.396 1.854 -13.039 1.00 95.19 108 ARG A CA 1
ATOM 778 C C . ARG A 1 108 ? -2.235 2.795 -13.325 1.00 95.19 108 ARG A C 1
ATOM 780 O O . ARG A 1 108 ? -2.465 3.962 -13.639 1.00 95.19 108 ARG A O 1
ATOM 787 N N . VAL A 1 109 ? -1.016 2.278 -13.265 1.00 95.31 109 VAL A N 1
ATOM 788 C CA . VAL A 1 109 ? 0.203 2.990 -13.653 1.00 95.31 109 VAL A CA 1
ATOM 789 C C . VAL A 1 109 ? 0.832 2.261 -14.829 1.00 95.31 109 VAL A C 1
ATOM 791 O O . VAL A 1 109 ? 1.034 1.050 -14.777 1.00 95.31 109 VAL A O 1
ATOM 794 N N . THR A 1 110 ? 1.139 2.996 -15.891 1.00 94.00 110 THR A N 1
ATOM 795 C CA . THR A 1 110 ? 1.905 2.492 -17.034 1.00 94.00 110 THR A CA 1
ATOM 796 C C . THR A 1 110 ? 3.195 3.274 -17.153 1.00 94.00 110 THR A C 1
ATOM 798 O O . THR A 1 110 ? 3.176 4.503 -17.061 1.00 94.00 110 THR A O 1
ATOM 801 N N . LEU A 1 111 ? 4.292 2.582 -17.420 1.00 91.88 111 LEU A N 1
ATOM 802 C CA . LEU A 1 111 ? 5.604 3.170 -17.619 1.00 91.88 111 LEU A CA 1
ATOM 803 C C . LEU A 1 111 ? 6.161 2.729 -18.969 1.00 91.88 111 LEU A C 1
ATOM 805 O O . LEU A 1 111 ? 6.078 1.559 -19.331 1.00 91.88 111 LEU A O 1
ATOM 809 N N . GLN A 1 112 ? 6.734 3.671 -19.712 1.00 90.81 112 GLN A N 1
ATOM 810 C CA . GLN A 1 112 ? 7.419 3.419 -20.974 1.00 90.81 112 GLN A CA 1
ATOM 811 C C . GLN A 1 112 ? 8.801 4.068 -20.964 1.00 90.81 112 GLN A C 1
ATOM 813 O O . GLN A 1 112 ? 8.940 5.252 -20.644 1.00 90.81 112 GLN A O 1
ATOM 818 N N . LYS A 1 113 ? 9.828 3.308 -21.347 1.00 87.31 113 LYS A N 1
ATOM 819 C CA . LYS A 1 113 ? 11.188 3.829 -21.523 1.00 87.31 113 LYS A CA 1
ATOM 820 C C . LYS A 1 113 ? 11.942 3.104 -22.632 1.00 87.31 113 LYS A C 1
ATOM 822 O O . LYS A 1 113 ? 11.601 1.981 -23.001 1.00 87.31 113 LYS A O 1
ATOM 827 N N . ILE A 1 114 ? 12.985 3.748 -23.145 1.00 83.00 114 ILE A N 1
ATOM 828 C CA . ILE A 1 114 ? 13.943 3.116 -24.056 1.00 83.00 114 ILE A CA 1
ATOM 829 C C . ILE A 1 114 ? 15.148 2.659 -23.219 1.00 83.00 114 ILE A C 1
ATOM 831 O O . ILE A 1 114 ? 15.785 3.523 -22.610 1.00 83.00 114 ILE A O 1
ATOM 835 N N . PRO A 1 115 ? 15.444 1.346 -23.158 1.00 75.00 115 PRO A N 1
ATOM 836 C CA . PRO A 1 115 ? 16.548 0.808 -22.373 1.00 75.00 115 PRO A CA 1
ATOM 837 C C . PRO A 1 115 ? 17.912 1.240 -22.920 1.00 75.00 115 PRO A C 1
ATOM 839 O O . PRO A 1 115 ? 18.061 1.527 -24.115 1.00 75.00 115 PRO A O 1
ATOM 842 N N . ALA A 1 116 ? 18.921 1.268 -22.052 1.00 67.88 116 ALA A N 1
ATOM 843 C CA . ALA A 1 116 ? 20.292 1.540 -22.472 1.00 67.88 116 ALA A CA 1
ATOM 844 C C . ALA A 1 116 ? 20.921 0.263 -23.062 1.00 67.88 116 ALA A C 1
ATOM 846 O O . ALA A 1 116 ? 20.896 -0.795 -22.438 1.00 67.88 116 ALA A O 1
ATOM 847 N N . ARG A 1 117 ? 21.507 0.354 -24.264 1.00 67.81 117 ARG A N 1
ATOM 848 C CA . ARG A 1 117 ? 22.312 -0.728 -24.861 1.00 67.81 117 ARG A CA 1
ATOM 849 C C . ARG A 1 117 ? 23.769 -0.322 -24.990 1.00 67.81 117 ARG A C 1
ATOM 851 O O . ARG A 1 117 ? 24.058 0.826 -25.333 1.00 67.81 117 ARG A O 1
ATOM 858 N N . TYR A 1 118 ? 24.658 -1.282 -24.753 1.00 62.34 118 TYR A N 1
ATOM 859 C CA . TYR A 1 118 ? 26.094 -1.039 -24.660 1.00 62.34 118 TYR A CA 1
ATOM 860 C C . TYR A 1 118 ? 26.828 -1.347 -25.972 1.00 62.34 118 TYR A C 1
ATOM 862 O O . TYR A 1 118 ? 27.808 -0.665 -26.265 1.00 62.34 118 TYR A O 1
ATOM 870 N N . PHE A 1 119 ? 26.351 -2.304 -26.786 1.00 60.22 119 PHE A N 1
ATOM 871 C CA . PHE A 1 119 ? 27.112 -2.779 -27.956 1.00 60.22 119 PHE A CA 1
ATOM 872 C C . PHE A 1 119 ? 26.349 -2.762 -29.296 1.00 60.22 119 PHE A C 1
ATOM 874 O O . PHE A 1 119 ? 26.930 -2.394 -30.316 1.00 60.22 119 PHE A O 1
ATOM 881 N N . ALA A 1 120 ? 25.057 -3.100 -29.334 1.00 59.34 120 ALA A N 1
ATOM 882 C CA . ALA A 1 120 ? 24.257 -3.199 -30.566 1.00 59.34 120 ALA A CA 1
ATOM 883 C C . ALA A 1 120 ? 23.356 -1.977 -30.833 1.00 59.34 120 ALA A C 1
ATOM 885 O O . ALA A 1 120 ? 22.562 -1.981 -31.780 1.00 59.34 120 ALA A O 1
ATOM 886 N N . SER A 1 121 ? 23.476 -0.919 -30.026 1.00 60.12 121 SER A N 1
ATOM 887 C CA . SER A 1 121 ? 22.662 0.303 -30.133 1.00 60.12 121 SER A CA 1
ATOM 888 C C . SER A 1 121 ? 22.814 1.025 -31.478 1.00 60.12 121 SER A C 1
ATOM 890 O O . SER A 1 121 ? 21.876 1.681 -31.920 1.00 60.12 121 SER A O 1
ATOM 892 N N . SER A 1 122 ? 23.957 0.862 -32.155 1.00 60.38 122 SER A N 1
ATOM 893 C CA . SER A 1 122 ? 24.232 1.449 -33.476 1.00 60.38 122 SER A CA 1
ATOM 894 C C . SER A 1 122 ? 23.765 0.589 -34.663 1.00 60.38 122 SER A C 1
ATOM 896 O O . SER A 1 122 ? 23.810 1.067 -35.795 1.00 60.38 122 SER A O 1
ATOM 898 N N . LEU A 1 123 ? 23.366 -0.669 -34.441 1.00 60.34 123 LEU A N 1
ATOM 899 C CA . LEU A 1 123 ? 23.086 -1.639 -35.512 1.00 60.34 123 LEU A CA 1
ATOM 900 C C . LEU A 1 123 ? 21.599 -1.995 -35.641 1.00 60.34 123 LEU A C 1
ATOM 902 O O . LEU A 1 123 ? 21.143 -2.328 -36.732 1.00 60.34 123 LEU A O 1
ATOM 906 N N . ILE A 1 124 ? 20.838 -1.937 -34.545 1.00 65.06 124 ILE A N 1
ATOM 907 C CA . ILE A 1 124 ? 19.416 -2.312 -34.503 1.00 65.06 124 ILE A CA 1
ATOM 908 C C . ILE A 1 124 ? 18.664 -1.237 -33.704 1.00 65.06 124 ILE A C 1
ATOM 910 O O . ILE A 1 124 ? 19.154 -0.869 -32.638 1.00 65.06 124 ILE A O 1
ATOM 914 N N . PRO A 1 125 ? 17.485 -0.747 -34.132 1.00 64.62 125 PRO A N 1
ATOM 915 C CA . PRO A 1 125 ? 16.663 0.166 -33.330 1.00 64.62 125 PRO A CA 1
ATOM 916 C C . PRO A 1 125 ? 16.285 -0.438 -31.969 1.00 64.62 125 PRO A C 1
ATOM 918 O O . PRO A 1 125 ? 15.952 -1.618 -31.885 1.00 64.62 125 PRO A O 1
ATOM 921 N N . THR A 1 126 ? 16.344 0.346 -30.887 1.00 68.94 126 THR A N 1
ATOM 922 C CA . THR A 1 126 ? 16.019 -0.153 -29.537 1.00 68.94 126 THR A CA 1
ATOM 923 C C . THR A 1 126 ? 14.510 -0.241 -29.332 1.00 68.94 126 THR A C 1
ATOM 925 O O . THR A 1 126 ? 13.828 0.763 -29.545 1.00 68.94 126 THR A O 1
ATOM 928 N N . PRO A 1 127 ? 13.972 -1.398 -28.900 1.00 76.56 127 PRO A N 1
ATOM 929 C CA . PRO A 1 127 ? 12.553 -1.516 -28.607 1.00 76.56 127 PRO A CA 1
ATOM 930 C C . PRO A 1 127 ? 12.185 -0.688 -27.371 1.00 76.56 127 PRO A C 1
ATOM 932 O O . PRO A 1 127 ? 12.962 -0.567 -26.424 1.00 76.56 127 PRO A O 1
ATOM 935 N N . VAL A 1 128 ? 10.975 -0.132 -27.369 1.00 82.94 128 VAL A N 1
ATOM 936 C CA . VAL A 1 128 ? 10.409 0.513 -26.180 1.00 82.94 128 VAL A CA 1
ATOM 937 C C . VAL A 1 128 ? 10.005 -0.575 -25.190 1.00 82.94 128 VAL A C 1
ATOM 939 O O . VAL A 1 128 ? 9.251 -1.487 -25.532 1.00 82.94 128 VAL A O 1
ATOM 942 N N . VAL A 1 129 ? 10.475 -0.462 -23.952 1.00 84.94 129 VAL A N 1
ATOM 943 C CA . VAL A 1 129 ? 10.041 -1.319 -22.849 1.00 84.94 129 VAL A CA 1
ATOM 944 C C . VAL A 1 129 ? 8.859 -0.650 -22.161 1.00 84.94 129 VAL A C 1
ATOM 946 O O . VAL A 1 129 ? 8.962 0.488 -21.701 1.00 84.94 129 VAL A O 1
ATOM 949 N N . GLY A 1 130 ? 7.737 -1.368 -22.109 1.00 89.44 130 GLY A N 1
ATOM 950 C CA . GLY A 1 130 ? 6.522 -0.964 -21.410 1.00 89.44 130 GLY A CA 1
ATOM 951 C C . GLY A 1 130 ? 6.217 -1.886 -20.231 1.00 89.44 130 GLY A C 1
ATOM 952 O O . GLY A 1 130 ? 6.305 -3.110 -20.363 1.00 89.44 130 GLY A O 1
ATOM 953 N N . THR A 1 131 ? 5.844 -1.301 -19.098 1.00 91.62 131 THR A N 1
ATOM 954 C CA . THR A 1 131 ? 5.384 -2.003 -17.893 1.00 91.62 131 THR A CA 1
ATOM 955 C C . THR A 1 131 ? 4.067 -1.406 -17.413 1.00 91.62 131 THR A C 1
ATOM 957 O O . THR A 1 131 ? 3.814 -0.212 -17.574 1.00 91.62 131 THR A O 1
ATOM 960 N N . GLU A 1 132 ? 3.202 -2.245 -16.852 1.00 93.75 132 GLU A N 1
ATOM 961 C CA . GLU A 1 132 ? 1.879 -1.851 -16.365 1.00 93.75 132 GLU A CA 1
ATOM 962 C C . GLU A 1 132 ? 1.610 -2.530 -15.025 1.00 93.75 132 GLU A C 1
ATOM 964 O O . GLU A 1 132 ? 1.932 -3.706 -14.843 1.00 93.75 132 GLU A O 1
ATOM 969 N N . ALA A 1 133 ? 1.009 -1.785 -14.100 1.00 93.50 133 ALA A N 1
ATOM 970 C CA . ALA A 1 133 ? 0.566 -2.292 -12.812 1.00 93.50 133 ALA A CA 1
ATOM 971 C C . ALA A 1 133 ? -0.791 -1.692 -12.437 1.00 93.50 133 ALA A C 1
ATOM 973 O O . ALA A 1 133 ? -1.050 -0.507 -12.662 1.00 93.50 133 ALA A O 1
ATOM 974 N N . ILE A 1 134 ? -1.654 -2.512 -11.838 1.00 93.25 134 ILE A N 1
ATOM 975 C CA . ILE A 1 134 ? -2.951 -2.094 -11.299 1.00 93.25 134 ILE A CA 1
ATOM 976 C C . ILE A 1 134 ? -2.964 -2.451 -9.820 1.00 93.25 134 ILE A C 1
ATOM 978 O O . ILE A 1 134 ? -2.891 -3.625 -9.461 1.00 93.25 134 ILE A O 1
ATOM 982 N N . ALA A 1 135 ? -3.096 -1.442 -8.967 1.00 92.56 135 ALA A N 1
ATOM 983 C CA . ALA A 1 135 ? -3.269 -1.630 -7.536 1.00 92.56 135 ALA A CA 1
ATOM 984 C C . ALA A 1 135 ? -4.684 -1.219 -7.138 1.00 92.56 135 ALA A C 1
ATOM 986 O O . ALA A 1 135 ? -5.212 -0.222 -7.631 1.00 92.56 135 ALA A O 1
ATOM 987 N N . SER A 1 136 ? -5.300 -1.985 -6.241 1.00 91.19 136 SER A N 1
ATOM 988 C CA . SER A 1 136 ? -6.627 -1.683 -5.706 1.00 91.19 136 SER A CA 1
ATOM 989 C C . SER A 1 136 ? -6.608 -1.686 -4.186 1.00 91.19 136 SER A C 1
ATOM 991 O O . SER A 1 136 ? -5.924 -2.502 -3.570 1.00 91.19 136 SER A O 1
ATOM 993 N N . VAL A 1 137 ? -7.365 -0.774 -3.587 1.00 85.94 137 VAL A N 1
ATOM 994 C CA . VAL A 1 137 ? -7.562 -0.681 -2.145 1.00 85.94 137 VAL A CA 1
ATOM 995 C C . VAL A 1 137 ? -8.984 -1.116 -1.849 1.00 85.94 137 VAL A C 1
ATOM 997 O O . VAL A 1 137 ? -9.953 -0.518 -2.318 1.00 85.94 137 VAL A O 1
ATOM 1000 N N . THR A 1 138 ? -9.111 -2.170 -1.050 1.00 77.12 138 THR A N 1
ATOM 1001 C CA . THR A 1 138 ? -10.399 -2.562 -0.484 1.00 77.12 138 THR A CA 1
ATOM 1002 C C . THR A 1 138 ? -10.474 -1.956 0.911 1.00 77.12 138 THR A C 1
ATOM 1004 O O . THR A 1 138 ? -9.679 -2.354 1.763 1.00 77.12 138 THR A O 1
ATOM 1007 N N . PRO A 1 139 ? -11.369 -0.988 1.173 1.00 62.41 139 PRO A N 1
ATOM 1008 C CA . PRO A 1 139 ? -11.525 -0.431 2.507 1.00 62.41 139 PRO A CA 1
ATOM 1009 C C . PRO A 1 139 ? -12.093 -1.515 3.429 1.00 62.41 139 PRO A C 1
ATOM 1011 O O . PRO A 1 139 ? -13.298 -1.745 3.482 1.00 62.41 139 PRO A O 1
ATOM 1014 N N . GLN A 1 140 ? -11.214 -2.219 4.135 1.00 60.72 140 GLN A N 1
ATOM 1015 C CA . GLN A 1 140 ? -11.596 -3.060 5.258 1.00 60.72 140 GLN A CA 1
ATOM 1016 C C . GLN A 1 140 ? -11.614 -2.167 6.495 1.00 60.72 140 GLN A C 1
ATOM 1018 O O . GLN A 1 140 ? -10.580 -1.651 6.915 1.00 60.72 140 GLN A O 1
ATOM 1023 N N . ALA A 1 141 ? -12.803 -1.934 7.051 1.00 54.44 141 ALA A N 1
ATOM 1024 C CA . ALA A 1 141 ? -12.942 -1.206 8.302 1.00 54.44 141 ALA A CA 1
ATOM 1025 C C . ALA A 1 141 ? -12.261 -2.009 9.419 1.00 54.44 141 ALA A C 1
ATOM 1027 O O . ALA A 1 141 ? -12.778 -3.030 9.870 1.00 54.44 141 ALA A O 1
ATOM 1028 N N . MET A 1 142 ? -11.081 -1.567 9.850 1.00 54.25 142 MET A N 1
ATOM 1029 C CA . MET A 1 142 ? -10.419 -2.111 11.029 1.00 54.25 142 MET A CA 1
ATOM 1030 C C . MET A 1 142 ? -10.920 -1.343 12.250 1.00 54.25 142 MET A C 1
ATOM 1032 O O . MET A 1 142 ? -10.509 -0.212 12.504 1.00 54.25 142 MET A O 1
ATOM 1036 N N . PHE A 1 143 ? -11.837 -1.946 13.005 1.00 58.84 143 PHE A N 1
ATOM 1037 C CA . PHE A 1 143 ? -12.238 -1.421 14.305 1.00 58.84 143 PHE A CA 1
ATOM 1038 C C . PHE A 1 143 ? -11.196 -1.839 15.343 1.00 58.84 143 PHE A C 1
ATOM 1040 O O . PHE A 1 143 ? -11.175 -2.984 15.790 1.00 58.84 143 PHE A O 1
ATOM 1047 N N . SER A 1 144 ? -10.318 -0.913 15.725 1.00 58.22 144 SER A N 1
ATOM 1048 C CA . SER A 1 144 ? -9.454 -1.101 16.890 1.00 58.22 144 SER A CA 1
ATOM 1049 C C . SER A 1 144 ? -10.212 -0.659 18.139 1.00 58.22 144 SER A C 1
ATOM 1051 O O . SER A 1 144 ? -10.368 0.534 18.400 1.00 58.22 144 SER A O 1
ATOM 1053 N N . VAL A 1 145 ? -10.721 -1.623 18.905 1.00 64.19 145 VAL A N 1
ATOM 1054 C CA . VAL A 1 145 ? -11.290 -1.362 20.231 1.00 64.19 145 VAL A CA 1
ATOM 1055 C C . VAL A 1 145 ? -10.152 -1.432 21.246 1.00 64.19 145 VAL A C 1
ATOM 1057 O O . VAL A 1 145 ? -9.831 -2.489 21.780 1.00 64.19 145 VAL A O 1
ATOM 1060 N N . GLY A 1 146 ? -9.504 -0.295 21.496 1.00 56.78 146 GLY A N 1
ATOM 1061 C CA . GLY A 1 146 ? -8.549 -0.169 22.593 1.00 56.78 146 GLY A CA 1
ATOM 1062 C C . GLY A 1 146 ? -9.278 -0.072 23.937 1.00 56.78 146 GLY A C 1
ATOM 1063 O O . GLY A 1 146 ? -10.148 0.780 24.115 1.00 56.78 146 GLY A O 1
ATOM 1064 N N . SER A 1 147 ? -8.875 -0.875 24.923 1.00 58.72 147 SER A N 1
ATOM 1065 C CA . SER A 1 147 ? -9.380 -0.855 26.312 1.00 58.72 147 SER A CA 1
ATOM 1066 C C . SER A 1 147 ? -9.273 0.515 27.010 1.00 58.72 147 SER A C 1
ATOM 1068 O O . SER A 1 147 ? -9.928 0.754 28.020 1.00 58.72 147 SER A O 1
ATOM 1070 N N . ARG A 1 148 ? -8.512 1.457 26.434 1.00 54.09 148 ARG A N 1
ATOM 1071 C CA . ARG A 1 148 ? -8.345 2.840 26.911 1.00 54.09 148 ARG A CA 1
ATOM 1072 C C . ARG A 1 148 ? -9.476 3.809 26.544 1.00 54.09 148 ARG A C 1
ATOM 1074 O O . ARG A 1 148 ? -9.502 4.890 27.111 1.00 54.09 148 ARG A O 1
ATOM 1081 N N . LEU A 1 149 ? -10.398 3.465 25.641 1.00 50.00 149 LEU A N 1
ATOM 1082 C CA . LEU A 1 149 ? -11.618 4.267 25.396 1.00 50.00 149 LEU A CA 1
ATOM 1083 C C . LEU A 1 149 ? -12.828 3.760 26.195 1.00 50.00 149 LEU A C 1
ATOM 1085 O O . LEU A 1 149 ? -13.805 4.481 26.364 1.00 50.00 149 LEU A O 1
ATOM 1089 N N . LEU A 1 150 ? -12.735 2.541 26.740 1.00 52.34 150 LEU A N 1
ATOM 1090 C CA . LEU A 1 150 ? -13.652 2.024 27.762 1.00 52.34 150 LEU A CA 1
ATOM 1091 C C . LEU A 1 150 ? -13.311 2.549 29.170 1.00 52.34 150 LEU A C 1
ATOM 1093 O O . LEU A 1 150 ? -14.072 2.371 30.118 1.00 52.34 150 LEU A O 1
ATOM 1097 N N . SER A 1 151 ? -12.155 3.202 29.296 1.00 53.66 151 SER A N 1
ATOM 1098 C CA . SER A 1 151 ? -11.732 3.935 30.478 1.00 53.66 151 SER A CA 1
ATOM 1099 C C . SER A 1 151 ? -12.632 5.155 30.631 1.00 53.66 151 SER A C 1
ATOM 1101 O O . SER A 1 151 ? -12.451 6.174 29.969 1.00 53.66 151 SER A O 1
ATOM 1103 N N . VAL A 1 152 ? -13.572 5.027 31.565 1.00 54.69 152 VAL A N 1
ATOM 1104 C CA . VAL A 1 152 ? -14.317 6.131 32.165 1.00 54.69 152 VAL A CA 1
ATOM 1105 C C . VAL A 1 152 ? -15.382 6.758 31.257 1.00 54.69 152 VAL A C 1
ATOM 1107 O O . VAL A 1 152 ? -15.455 7.969 31.068 1.00 54.69 152 VAL A O 1
ATOM 1110 N N . ASN A 1 153 ? -16.306 5.938 30.763 1.00 54.88 153 ASN A N 1
ATOM 1111 C CA . ASN A 1 153 ? -17.648 6.439 30.475 1.00 54.88 153 ASN A CA 1
ATOM 1112 C C . ASN A 1 153 ? -18.590 5.888 31.548 1.00 54.88 153 ASN A C 1
ATOM 1114 O O . ASN A 1 153 ? -19.060 4.751 31.462 1.00 54.88 153 ASN A O 1
ATOM 1118 N N . GLY A 1 154 ? -18.779 6.678 32.611 1.00 56.78 154 GLY A N 1
ATOM 1119 C CA . GLY A 1 154 ? -19.448 6.280 33.853 1.00 56.78 154 GLY A CA 1
ATOM 1120 C C . GLY A 1 154 ? -20.848 5.687 33.672 1.00 56.78 154 GLY A C 1
ATOM 1121 O O . GLY A 1 154 ? -21.333 5.038 34.580 1.00 56.78 154 GLY A O 1
ATOM 1122 N N . GLY A 1 155 ? -21.500 5.814 32.514 1.00 66.50 155 GLY A N 1
ATOM 1123 C CA . GLY A 1 155 ? -22.804 5.187 32.272 1.00 66.50 155 GLY A CA 1
ATOM 1124 C C . GLY A 1 155 ? -22.760 3.662 32.090 1.00 66.50 155 GLY A C 1
ATOM 1125 O O . GLY A 1 155 ? -23.569 2.946 32.676 1.00 66.50 155 GLY A O 1
ATOM 1126 N N . ILE A 1 156 ? -21.820 3.139 31.293 1.00 72.25 156 ILE A N 1
ATOM 1127 C CA . ILE A 1 156 ? -21.849 1.723 30.867 1.00 72.25 156 ILE A CA 1
ATOM 1128 C C . ILE A 1 156 ? -21.299 0.797 31.955 1.00 72.25 156 ILE A C 1
ATOM 1130 O O . ILE A 1 156 ? -21.886 -0.252 32.222 1.00 72.25 156 ILE A O 1
ATOM 1134 N N . LEU A 1 157 ? -20.204 1.186 32.616 1.00 73.00 157 LEU A N 1
ATOM 1135 C CA . LEU A 1 157 ? -19.647 0.405 33.726 1.00 73.00 157 LEU A CA 1
ATOM 1136 C C . LEU A 1 157 ? -20.623 0.336 34.904 1.00 73.00 157 LEU A C 1
ATOM 1138 O O . LEU A 1 157 ? -20.809 -0.736 35.473 1.00 73.00 157 LEU A O 1
ATOM 1142 N N . ASN A 1 158 ? -21.296 1.445 35.223 1.00 75.44 158 ASN A N 1
ATOM 1143 C CA . ASN A 1 158 ? -22.342 1.464 36.239 1.00 75.44 158 ASN A CA 1
ATOM 1144 C C . ASN A 1 158 ? -23.507 0.548 35.863 1.00 75.44 158 ASN A C 1
ATOM 1146 O O . ASN A 1 158 ? -23.958 -0.212 36.712 1.00 75.44 158 ASN A O 1
ATOM 1150 N N . ALA A 1 159 ? -23.954 0.536 34.602 1.00 77.62 159 ALA A N 1
ATOM 1151 C CA . ALA A 1 159 ? -25.012 -0.372 34.154 1.00 77.62 159 ALA A CA 1
ATOM 1152 C C . ALA A 1 159 ? -24.606 -1.855 34.259 1.00 77.62 159 ALA A C 1
ATOM 1154 O O . ALA A 1 159 ? -25.422 -2.691 34.649 1.00 77.62 159 ALA A O 1
ATOM 1155 N N . LEU A 1 160 ? -23.350 -2.188 33.945 1.00 79.81 160 LEU A N 1
ATOM 1156 C CA . LEU A 1 160 ? -22.828 -3.551 34.068 1.00 79.81 160 LEU A CA 1
ATOM 1157 C C . LEU A 1 160 ? -22.705 -3.985 35.532 1.00 79.81 160 LEU A C 1
ATOM 1159 O O . LEU A 1 160 ? -23.222 -5.040 35.898 1.00 79.81 160 LEU A O 1
ATOM 1163 N N . LEU A 1 161 ? -22.059 -3.168 36.367 1.00 78.06 161 LEU A N 1
ATOM 1164 C CA . LEU A 1 161 ? -21.934 -3.426 37.802 1.00 78.06 161 LEU A CA 1
ATOM 1165 C C . LEU A 1 161 ? -23.308 -3.502 38.457 1.00 78.06 161 LEU A C 1
ATOM 1167 O O . LEU A 1 161 ? -23.541 -4.380 39.277 1.00 78.06 161 LEU A O 1
ATOM 1171 N N . SER A 1 162 ? -24.245 -2.657 38.033 1.00 81.56 162 SER A N 1
ATOM 1172 C CA . SER A 1 162 ? -25.600 -2.685 38.569 1.00 81.56 162 SER A CA 1
ATOM 1173 C C . SER A 1 162 ? -26.326 -3.990 38.260 1.00 81.56 162 SER A C 1
ATOM 1175 O O . SER A 1 162 ? -27.014 -4.536 39.115 1.00 81.56 162 SER A O 1
ATOM 1177 N N . LYS A 1 163 ? -26.141 -4.535 37.051 1.00 82.56 163 LYS A N 1
ATOM 1178 C CA . LYS A 1 163 ? -26.701 -5.840 36.675 1.00 82.56 163 LYS A CA 1
ATOM 1179 C C . LYS A 1 163 ? -26.027 -7.001 37.399 1.00 82.56 163 LYS A C 1
ATOM 1181 O O . LYS A 1 163 ? -26.713 -7.942 37.776 1.00 82.56 163 LYS A O 1
ATOM 1186 N N . LEU A 1 164 ? -24.708 -6.943 37.577 1.00 80.19 164 LEU A N 1
ATOM 1187 C CA . LEU A 1 164 ? -23.947 -8.004 38.237 1.00 80.19 164 LEU A CA 1
ATOM 1188 C C . LEU A 1 164 ? -24.226 -8.057 39.742 1.00 80.19 164 LEU A C 1
ATOM 1190 O O . LEU A 1 164 ? -24.390 -9.138 40.296 1.00 80.19 164 LEU A O 1
ATOM 1194 N N . LEU A 1 165 ? -24.273 -6.894 40.392 1.00 78.06 165 LEU A N 1
ATOM 1195 C CA . LEU A 1 165 ? -24.524 -6.779 41.826 1.00 78.06 165 LEU A CA 1
ATOM 1196 C C . LEU A 1 165 ? -26.023 -6.728 42.158 1.00 78.06 165 LEU A C 1
ATOM 1198 O O . LEU A 1 165 ? -26.368 -6.646 43.329 1.00 78.06 165 LEU A O 1
ATOM 1202 N N . GLY A 1 166 ? -26.910 -6.723 41.156 1.00 75.56 166 GLY A N 1
ATOM 1203 C CA . GLY A 1 166 ? -28.357 -6.586 41.358 1.00 75.56 166 GLY A CA 1
ATOM 1204 C C . GLY A 1 166 ? -28.785 -5.248 41.979 1.00 75.56 166 GLY A C 1
ATOM 1205 O O . GLY A 1 166 ? -29.925 -5.109 42.412 1.00 75.56 166 GLY A O 1
ATOM 1206 N N . ALA A 1 167 ? -27.897 -4.253 42.023 1.00 75.75 167 ALA A N 1
ATOM 1207 C CA . ALA A 1 167 ? -28.072 -3.005 42.759 1.00 75.75 167 ALA A CA 1
ATOM 1208 C C . ALA A 1 167 ? -27.907 -1.789 41.845 1.00 75.75 167 ALA A C 1
ATOM 1210 O O . ALA A 1 167 ? -27.099 -1.814 40.935 1.00 75.75 167 ALA A O 1
ATOM 1211 N N . ASN A 1 168 ? -28.608 -0.679 42.093 1.00 76.69 168 ASN A N 1
ATOM 1212 C CA . ASN A 1 168 ? -28.374 0.555 41.330 1.00 76.69 168 ASN A CA 1
ATOM 1213 C C . ASN A 1 168 ? -27.089 1.244 41.812 1.00 76.69 168 ASN A C 1
ATOM 1215 O O . ASN A 1 168 ? -27.078 1.895 42.862 1.00 76.69 168 ASN A O 1
ATOM 1219 N N . ILE A 1 169 ? -26.014 1.095 41.041 1.00 78.19 169 ILE A N 1
ATOM 1220 C CA . ILE A 1 169 ? -24.696 1.671 41.309 1.00 78.19 169 ILE A CA 1
ATOM 1221 C C . ILE A 1 169 ? -24.468 2.848 40.361 1.00 78.19 169 ILE A C 1
ATOM 1223 O O . ILE A 1 169 ? -24.565 2.706 39.148 1.00 78.19 169 ILE A O 1
ATOM 1227 N N . SER A 1 170 ? -24.164 4.015 40.931 1.00 80.81 170 SER A N 1
ATOM 1228 C CA . SER A 1 170 ? -23.861 5.245 40.196 1.00 80.81 170 SER A CA 1
ATOM 1229 C C . SER A 1 170 ? -22.564 5.848 40.727 1.00 80.81 170 SER A C 1
ATOM 1231 O O . SER A 1 170 ? -22.590 6.748 41.563 1.00 80.81 170 SER A O 1
ATOM 1233 N N . LEU A 1 171 ? -21.433 5.323 40.259 1.00 79.69 171 LEU A N 1
ATOM 1234 C CA . LEU A 1 171 ? -20.094 5.806 40.587 1.00 79.69 171 LEU A CA 1
ATOM 1235 C C . LEU A 1 171 ? -19.624 6.856 39.579 1.00 79.69 171 LEU A C 1
ATOM 1237 O O . LEU A 1 171 ? -19.810 6.708 38.366 1.00 79.69 171 LEU A O 1
ATOM 1241 N N . SER A 1 172 ? -18.995 7.910 40.083 1.00 81.12 172 SER A N 1
ATOM 1242 C CA . SER A 1 172 ? -18.327 8.919 39.270 1.00 81.12 172 SER A CA 1
ATOM 1243 C C . SER A 1 172 ? -16.946 8.443 38.803 1.00 81.12 172 SER A C 1
ATOM 1245 O O . SER A 1 172 ? -16.383 7.465 39.290 1.00 81.12 172 SER A O 1
ATOM 1247 N N . VAL A 1 173 ? -16.355 9.188 37.867 1.00 78.56 173 VAL A N 1
ATOM 1248 C CA . VAL A 1 173 ? -14.958 9.006 37.432 1.00 78.56 173 VAL A CA 1
ATOM 1249 C C . VAL A 1 173 ? -13.985 9.007 38.612 1.00 78.56 173 VAL A C 1
ATOM 1251 O O . VAL A 1 173 ? -13.050 8.211 38.663 1.00 78.56 173 VAL A O 1
ATOM 1254 N N . MET A 1 174 ? -14.212 9.917 39.558 1.00 77.19 174 MET A N 1
ATOM 1255 C CA . MET A 1 174 ? -13.372 10.082 40.736 1.00 77.19 174 MET A CA 1
ATOM 1256 C C . MET A 1 174 ? -13.485 8.872 41.665 1.00 77.19 174 MET A C 1
ATOM 1258 O O . MET A 1 174 ? -12.466 8.406 42.169 1.00 77.19 174 MET A O 1
ATOM 1262 N N . ASP A 1 175 ? -14.689 8.315 41.809 1.00 79.81 175 ASP A N 1
ATOM 1263 C CA . ASP A 1 175 ? -14.930 7.117 42.616 1.00 79.81 175 ASP A CA 1
ATOM 1264 C C . ASP A 1 175 ? -14.205 5.896 42.036 1.00 79.81 175 ASP A C 1
ATOM 1266 O O . ASP A 1 175 ? -13.604 5.118 42.776 1.00 79.81 175 ASP A O 1
ATOM 1270 N N . TYR A 1 176 ? -14.177 5.756 40.706 1.00 78.94 176 TYR A N 1
ATOM 1271 C CA . TYR A 1 176 ? -13.403 4.700 40.047 1.00 78.94 176 TYR A CA 1
ATOM 1272 C C . TYR A 1 176 ? -11.895 4.866 40.237 1.00 78.94 176 TYR A C 1
ATOM 1274 O O . TYR A 1 176 ? -11.213 3.889 40.542 1.00 78.94 176 TYR A O 1
ATOM 1282 N N . ASN A 1 177 ? -11.365 6.084 40.110 1.00 79.12 177 ASN A N 1
ATOM 1283 C CA . ASN A 1 177 ? -9.946 6.339 40.376 1.00 79.12 177 ASN A CA 1
ATOM 1284 C C . ASN A 1 177 ? -9.585 6.056 41.842 1.00 79.12 177 ASN A C 1
ATOM 1286 O O . ASN A 1 177 ? -8.504 5.531 42.115 1.00 79.12 177 ASN A O 1
ATOM 1290 N N . ALA A 1 178 ? -10.498 6.347 42.773 1.00 80.94 178 ALA A N 1
ATOM 1291 C CA . ALA A 1 178 ? -10.327 6.026 44.184 1.00 80.94 178 ALA A CA 1
ATOM 1292 C C . ALA A 1 178 ? -10.319 4.508 44.430 1.00 80.94 178 ALA A C 1
ATOM 1294 O O . ALA A 1 178 ? -9.496 4.038 45.209 1.00 80.94 178 ALA A O 1
ATOM 1295 N N . LEU A 1 179 ? -11.168 3.734 43.741 1.00 81.25 179 LEU A N 1
ATOM 1296 C CA . LEU A 1 179 ? -11.155 2.265 43.810 1.00 81.25 179 LEU A CA 1
ATOM 1297 C C . LEU A 1 179 ? -9.882 1.659 43.213 1.00 81.25 179 LEU A C 1
ATOM 1299 O O . LEU A 1 179 ? -9.309 0.752 43.806 1.00 81.25 179 LEU A O 1
ATOM 1303 N N . ILE A 1 180 ? -9.426 2.159 42.062 1.00 82.00 180 ILE A N 1
ATOM 1304 C CA . ILE A 1 180 ? -8.194 1.682 41.409 1.00 82.00 180 ILE A CA 1
ATOM 1305 C C . ILE A 1 180 ? -6.967 1.958 42.285 1.00 82.00 180 ILE A C 1
ATOM 1307 O O . ILE A 1 180 ? -6.036 1.161 42.308 1.00 82.00 180 ILE A O 1
ATOM 1311 N N . SER A 1 181 ? -6.974 3.075 43.010 1.00 76.25 181 SER A N 1
ATOM 1312 C CA . SER A 1 181 ? -5.873 3.471 43.895 1.00 76.25 181 SER A CA 1
ATOM 1313 C C . SER A 1 181 ? -6.003 2.900 45.313 1.00 76.25 181 SER A C 1
ATOM 1315 O O . SER A 1 181 ? -5.220 3.272 46.184 1.00 76.25 181 SER A O 1
ATOM 1317 N N . ALA A 1 182 ? -7.007 2.057 45.580 1.00 81.50 182 ALA A N 1
ATOM 1318 C CA . ALA A 1 182 ? -7.238 1.505 46.907 1.00 81.50 182 ALA A CA 1
ATOM 1319 C C . ALA A 1 182 ? -6.200 0.424 47.243 1.00 81.50 182 ALA A C 1
ATOM 1321 O O . ALA A 1 182 ? -6.056 -0.555 46.514 1.00 81.50 182 ALA A O 1
ATOM 1322 N N . ASP A 1 183 ? -5.530 0.582 48.384 1.00 80.62 183 ASP A N 1
ATOM 1323 C CA . ASP A 1 183 ? -4.643 -0.428 48.960 1.00 80.62 183 ASP A CA 1
ATOM 1324 C C . ASP A 1 183 ? -5.373 -1.148 50.106 1.00 80.62 183 ASP A C 1
ATOM 1326 O O . ASP A 1 183 ? -5.781 -0.525 51.096 1.00 80.62 183 ASP A O 1
ATOM 1330 N N . VAL A 1 184 ? -5.599 -2.455 49.939 1.00 82.38 184 VAL A N 1
ATOM 1331 C CA . VAL A 1 184 ? -6.332 -3.296 50.894 1.00 82.38 184 VAL A CA 1
ATOM 1332 C C . VAL A 1 184 ? -5.375 -4.306 51.508 1.00 82.38 184 VAL A C 1
ATOM 1334 O O . VAL A 1 184 ? -4.876 -5.204 50.827 1.00 82.38 184 VAL A O 1
ATOM 1337 N N . ASN A 1 185 ? -5.168 -4.210 52.824 1.00 86.69 185 ASN A N 1
ATOM 1338 C CA . ASN A 1 185 ? -4.376 -5.200 53.539 1.00 86.69 185 ASN A CA 1
ATOM 1339 C C . ASN A 1 185 ? -5.154 -6.520 53.641 1.00 86.69 185 ASN A C 1
ATOM 1341 O O . ASN A 1 185 ? -6.225 -6.577 54.244 1.00 86.69 185 ASN A O 1
ATOM 1345 N N . VAL A 1 186 ? -4.596 -7.590 53.071 1.00 84.75 186 VAL A N 1
ATOM 1346 C CA . VAL A 1 186 ? -5.260 -8.900 52.990 1.00 84.75 186 VAL A CA 1
ATOM 1347 C C . VAL A 1 186 ? -5.531 -9.503 54.372 1.00 84.75 186 VAL A C 1
ATOM 1349 O O . VAL A 1 186 ? -6.605 -10.063 54.573 1.00 84.75 186 VAL A O 1
ATOM 1352 N N . LEU A 1 187 ? -4.612 -9.372 55.336 1.00 85.50 187 LEU A N 1
ATOM 1353 C CA . LEU A 1 187 ? -4.822 -9.919 56.683 1.00 85.50 187 LEU A CA 1
ATOM 1354 C C . LEU A 1 187 ? -5.953 -9.170 57.391 1.00 85.50 187 LEU A C 1
ATOM 1356 O O . LEU A 1 187 ? -6.913 -9.790 57.844 1.00 85.50 187 LEU A O 1
ATOM 1360 N N . SER A 1 188 ? -5.900 -7.836 57.378 1.00 85.12 188 SER A N 1
ATOM 1361 C CA . SER A 1 188 ? -6.959 -6.998 57.952 1.00 85.12 188 SER A CA 1
ATOM 1362 C C . SER A 1 188 ? -8.312 -7.213 57.268 1.00 85.12 188 SER A C 1
ATOM 1364 O O . SER A 1 188 ? -9.353 -7.086 57.910 1.00 85.12 188 SER A O 1
ATOM 1366 N N . PHE A 1 189 ? -8.317 -7.553 55.976 1.00 88.12 189 PHE A N 1
ATOM 1367 C CA . PHE A 1 189 ? -9.529 -7.897 55.238 1.00 88.12 189 PHE A CA 1
ATOM 1368 C C . PHE A 1 189 ? -10.148 -9.202 55.728 1.00 88.12 189 PHE A C 1
ATOM 1370 O O . PHE A 1 189 ? -11.352 -9.224 55.984 1.00 88.12 189 PHE A O 1
ATOM 1377 N N . VAL A 1 190 ? -9.360 -10.271 55.880 1.00 86.69 190 VAL A N 1
ATOM 1378 C CA . VAL A 1 190 ? -9.899 -11.554 56.352 1.00 86.69 190 VAL A CA 1
ATOM 1379 C C . VAL A 1 190 ? -10.381 -11.441 57.801 1.00 86.69 190 VAL A C 1
ATOM 1381 O O . VAL A 1 190 ? -11.457 -11.952 58.109 1.00 86.69 190 VAL A O 1
ATOM 1384 N N . ASP A 1 191 ? -9.677 -10.688 58.651 1.00 85.94 19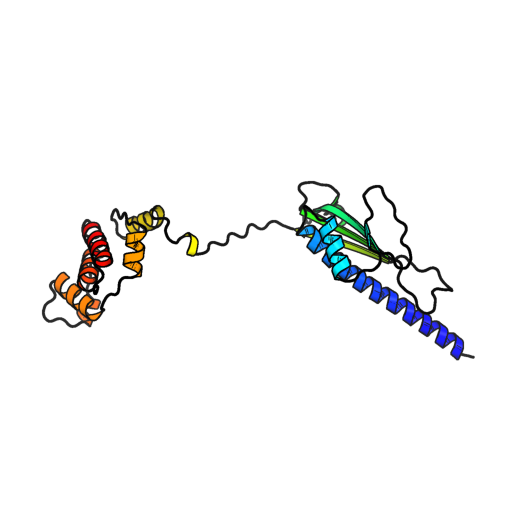1 ASP A N 1
ATOM 1385 C CA . ASP A 1 191 ? -10.126 -10.390 60.019 1.00 85.94 191 ASP A CA 1
ATOM 1386 C C . ASP A 1 191 ? -11.466 -9.635 60.021 1.00 85.94 191 ASP A C 1
ATOM 1388 O O . ASP A 1 191 ? -12.419 -10.025 60.701 1.00 85.94 191 ASP A O 1
ATOM 1392 N N . ALA A 1 192 ? -11.580 -8.576 59.211 1.00 86.25 192 ALA A N 1
ATOM 1393 C CA . ALA A 1 192 ? -12.816 -7.806 59.084 1.00 86.25 192 ALA A CA 1
ATOM 1394 C C . ALA A 1 192 ? -13.970 -8.641 58.501 1.00 86.25 192 ALA A C 1
ATOM 1396 O O . ALA A 1 192 ? -15.126 -8.458 58.891 1.00 86.25 192 ALA A O 1
ATOM 1397 N N . LEU A 1 193 ? -13.674 -9.571 57.590 1.00 86.88 193 LEU A N 1
ATOM 1398 C CA . LEU A 1 193 ? -14.662 -10.477 57.010 1.00 86.88 193 LEU A CA 1
ATOM 1399 C C . LEU A 1 193 ? -15.150 -11.513 58.031 1.00 86.88 193 LEU A C 1
ATOM 1401 O O . LEU A 1 193 ? -16.352 -11.766 58.101 1.00 86.88 193 LEU A O 1
ATOM 1405 N N . ALA A 1 194 ? -14.257 -12.058 58.861 1.00 85.81 194 ALA A N 1
ATOM 1406 C CA . ALA A 1 194 ? -14.619 -12.973 59.944 1.00 85.81 194 ALA A CA 1
ATOM 1407 C C . ALA A 1 194 ? -15.592 -12.317 60.938 1.00 85.81 194 ALA A C 1
ATOM 1409 O O . ALA A 1 194 ? -16.605 -12.918 61.307 1.00 85.81 194 ALA A O 1
ATOM 1410 N N . VAL A 1 195 ? -15.336 -11.050 61.294 1.00 85.94 195 VAL A N 1
ATOM 1411 C CA . VAL A 1 195 ? -16.238 -10.234 62.127 1.00 85.94 195 VAL A CA 1
ATOM 1412 C C . VAL A 1 195 ? -17.595 -10.050 61.446 1.00 85.94 195 VAL A C 1
ATOM 1414 O O . VAL A 1 195 ? -18.636 -10.251 62.072 1.00 85.94 195 VAL A O 1
ATOM 1417 N N . GLN A 1 196 ? -17.600 -9.720 60.153 1.00 84.56 196 GLN A N 1
ATOM 1418 C CA . GLN A 1 196 ? -18.827 -9.491 59.387 1.00 84.56 196 GLN A CA 1
ATOM 1419 C C . GLN A 1 196 ? -19.693 -10.757 59.238 1.00 84.56 196 GLN A C 1
ATOM 1421 O O . GLN A 1 196 ? -20.916 -10.664 59.097 1.00 84.56 196 GLN A O 1
ATOM 1426 N N . LEU A 1 197 ? -19.067 -11.934 59.270 1.00 84.69 197 LEU A N 1
ATOM 1427 C CA . LEU A 1 197 ? -19.722 -13.241 59.202 1.00 84.69 197 LEU A CA 1
ATOM 1428 C C . LEU A 1 197 ? -20.038 -13.841 60.582 1.00 84.69 197 LEU A C 1
ATOM 1430 O O . LEU A 1 197 ? -20.569 -14.946 60.645 1.00 84.69 197 LEU A O 1
ATOM 1434 N N . GLN A 1 198 ? -19.739 -13.123 61.673 1.00 81.44 198 GLN A N 1
ATOM 1435 C CA . GLN A 1 198 ? -19.933 -13.575 63.059 1.00 81.44 198 GLN A CA 1
ATOM 1436 C C . GLN A 1 198 ? -19.232 -14.912 63.367 1.00 81.44 198 GLN A C 1
ATOM 1438 O O . GLN A 1 198 ? -19.727 -15.740 64.130 1.00 81.44 198 GLN A O 1
ATOM 1443 N N . LEU A 1 199 ? -18.063 -15.129 62.766 1.00 80.44 199 LEU A N 1
ATOM 1444 C CA . LEU A 1 199 ? -17.275 -16.347 62.919 1.00 80.44 199 LEU A CA 1
ATOM 1445 C C . LEU A 1 199 ? -16.316 -16.209 64.114 1.00 80.44 199 LEU A C 1
ATOM 1447 O O . LEU A 1 199 ? -15.411 -15.379 64.096 1.00 80.44 199 LEU A O 1
ATOM 1451 N N . THR A 1 200 ? -16.490 -17.025 65.161 1.00 71.06 200 THR A N 1
ATOM 1452 C CA . TH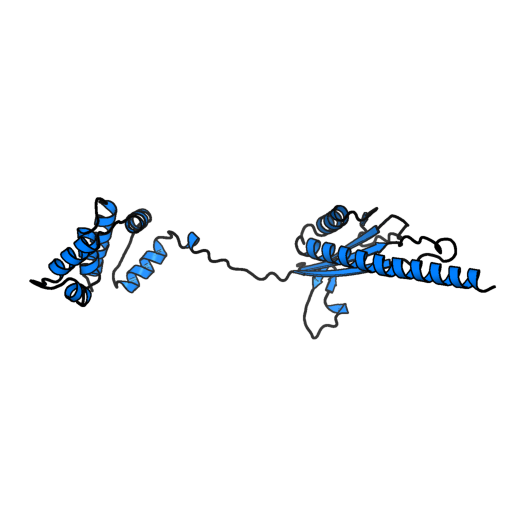R A 1 200 ? -15.633 -17.016 66.366 1.00 71.06 200 THR A CA 1
ATOM 1453 C C . THR A 1 200 ? -14.701 -18.226 66.420 1.00 71.06 200 THR A C 1
ATOM 1455 O O . THR A 1 200 ? -15.173 -19.358 66.352 1.00 71.06 200 THR A O 1
ATOM 1458 N N . GLY A 1 201 ? -13.396 -17.998 66.617 1.00 64.75 201 GLY A N 1
ATOM 1459 C CA . GLY A 1 201 ? -12.404 -19.068 66.823 1.00 64.75 201 GLY A CA 1
ATOM 1460 C C . GLY A 1 201 ? -12.025 -19.850 65.561 1.00 64.75 201 GLY A C 1
ATOM 1461 O O . GLY A 1 201 ? -11.675 -21.022 65.655 1.00 64.75 201 GLY A O 1
ATOM 1462 N N . VAL A 1 202 ? -12.128 -19.222 64.389 1.00 75.56 202 VAL A N 1
ATOM 1463 C CA . VAL A 1 202 ? -12.007 -19.885 63.083 1.00 75.56 202 VAL A CA 1
ATOM 1464 C C . VAL A 1 202 ? -10.685 -19.511 62.403 1.00 75.56 202 VAL A C 1
ATOM 1466 O O . VAL A 1 202 ? -10.159 -18.422 62.636 1.00 75.56 202 VAL A O 1
ATOM 1469 N N . SER A 1 203 ? -10.117 -20.406 61.589 1.00 77.94 203 SER A N 1
ATOM 1470 C CA . SER A 1 203 ? -8.858 -20.133 60.881 1.00 77.94 203 SER A CA 1
ATOM 1471 C C . SER A 1 203 ? -9.084 -19.267 59.635 1.00 77.94 203 SER A C 1
ATOM 1473 O O . SER A 1 203 ? -10.183 -19.226 59.084 1.00 77.94 203 SER A O 1
ATOM 1475 N N . TYR A 1 204 ? -8.033 -18.612 59.128 1.00 76.19 204 TYR A N 1
ATOM 1476 C CA . TYR A 1 204 ? -8.107 -17.828 57.885 1.00 76.19 204 TYR A CA 1
ATOM 1477 C C . TYR A 1 204 ? -8.670 -18.641 56.704 1.00 76.19 204 TYR A C 1
ATOM 1479 O O . TYR A 1 204 ? -9.463 -18.123 55.918 1.00 76.19 204 TYR A O 1
ATOM 1487 N N . SER A 1 205 ? -8.307 -19.925 56.598 1.00 78.38 205 SER A N 1
ATOM 1488 C CA . SER A 1 205 ? -8.821 -20.840 55.569 1.00 78.38 205 SER A CA 1
ATOM 1489 C C . SER A 1 205 ? -10.326 -21.069 55.669 1.00 78.38 205 SER A C 1
ATOM 1491 O O . SER A 1 205 ? -10.995 -21.166 54.643 1.00 78.38 205 SER A O 1
ATOM 1493 N N . ASP A 1 206 ? -10.869 -21.105 56.883 1.00 78.38 206 ASP A N 1
ATOM 1494 C CA . ASP A 1 206 ? -12.299 -21.319 57.097 1.00 78.38 206 ASP A CA 1
ATOM 1495 C C . ASP A 1 206 ? -13.111 -20.070 56.730 1.00 78.38 206 ASP A C 1
ATOM 1497 O O . ASP A 1 206 ? -14.191 -20.172 56.148 1.00 78.38 206 ASP A O 1
ATOM 1501 N N . VAL A 1 207 ? -12.566 -18.877 56.999 1.00 79.62 207 VAL A N 1
ATOM 1502 C CA . VAL A 1 207 ? -13.174 -17.602 56.584 1.00 79.62 207 VAL A CA 1
ATOM 1503 C C . VAL A 1 207 ? -13.181 -17.486 55.056 1.00 79.62 207 VAL A C 1
ATOM 1505 O O . VAL A 1 207 ? -14.193 -17.103 54.475 1.00 79.62 207 VAL A O 1
ATOM 1508 N N . LEU A 1 208 ? -12.100 -17.883 54.380 1.00 82.12 208 LEU A N 1
ATOM 1509 C CA . LEU A 1 208 ? -12.011 -17.894 52.912 1.00 82.12 208 LEU A CA 1
ATOM 1510 C C . LEU A 1 208 ? -12.951 -18.915 52.250 1.00 82.12 208 LEU A C 1
ATOM 1512 O O . LEU A 1 208 ? -13.424 -18.680 51.140 1.00 82.12 208 LEU A O 1
ATOM 1516 N N . ALA A 1 209 ? -13.228 -20.038 52.916 1.00 83.56 209 ALA A N 1
ATOM 1517 C CA . ALA A 1 209 ? -14.154 -21.062 52.430 1.00 83.56 209 ALA A CA 1
ATOM 1518 C C . ALA A 1 209 ? -15.635 -20.724 52.694 1.00 83.56 209 ALA A C 1
ATOM 1520 O O . ALA A 1 209 ? -16.533 -21.398 52.181 1.00 83.56 209 ALA A O 1
ATOM 1521 N N . SER A 1 210 ? -15.906 -19.699 53.503 1.00 82.44 210 SER A N 1
ATOM 1522 C CA . SER A 1 210 ? -17.258 -19.301 53.881 1.00 82.44 210 SER A CA 1
ATOM 1523 C C . SER A 1 210 ? -17.991 -18.551 52.757 1.00 82.44 210 SER A C 1
ATOM 1525 O O . SER A 1 210 ? -17.394 -17.927 51.879 1.00 82.44 210 SER A O 1
ATOM 1527 N N . LYS A 1 211 ? -19.328 -18.602 52.775 1.00 82.19 211 LYS A N 1
ATOM 1528 C CA . LYS A 1 211 ? -20.161 -17.843 51.833 1.00 82.19 211 LYS A CA 1
ATOM 1529 C C . LYS A 1 211 ? -20.364 -16.426 52.364 1.00 82.19 211 LYS A C 1
ATOM 1531 O O . LYS A 1 211 ? -21.057 -16.246 53.360 1.00 82.19 211 LYS A O 1
ATOM 1536 N N . ALA A 1 212 ? -19.818 -15.437 51.664 1.00 82.94 212 ALA A N 1
ATOM 1537 C CA . ALA A 1 212 ? -20.019 -14.023 51.959 1.00 82.94 212 ALA A CA 1
ATOM 1538 C C . ALA A 1 212 ? -20.796 -13.327 50.835 1.00 82.94 212 ALA A C 1
ATOM 1540 O O . ALA A 1 212 ? -20.588 -13.596 49.651 1.00 82.94 212 ALA A O 1
ATOM 1541 N N . THR A 1 213 ? -21.688 -12.412 51.206 1.00 83.81 213 THR A N 1
ATOM 1542 C CA . THR A 1 213 ? -22.373 -11.540 50.242 1.00 83.81 213 THR A CA 1
ATOM 1543 C C . THR A 1 213 ? -21.444 -10.430 49.758 1.00 83.81 213 THR A C 1
ATOM 1545 O O . THR A 1 213 ? -20.498 -10.039 50.447 1.00 83.81 213 THR A O 1
ATOM 1548 N N . VAL A 1 214 ? -21.743 -9.853 48.592 1.00 82.12 214 VAL A N 1
ATOM 1549 C CA . VAL A 1 214 ? -20.966 -8.732 48.038 1.00 82.12 214 VAL A CA 1
ATOM 1550 C C . VAL A 1 214 ? -20.957 -7.533 48.992 1.00 82.12 214 VAL A C 1
ATOM 1552 O O . VAL A 1 214 ? -19.926 -6.883 49.145 1.00 82.12 214 VAL A O 1
ATOM 1555 N N . GLY A 1 215 ? -22.064 -7.285 49.701 1.00 82.69 215 GLY A N 1
ATOM 1556 C CA . GLY A 1 215 ? -22.146 -6.251 50.734 1.00 82.69 215 GLY A CA 1
ATOM 1557 C C . GLY A 1 215 ? -21.207 -6.503 51.917 1.00 82.69 215 GLY A C 1
ATOM 1558 O O . GLY A 1 215 ? -20.507 -5.588 52.354 1.00 82.69 215 GLY A O 1
ATOM 1559 N N . GLN A 1 216 ? -21.123 -7.746 52.400 1.00 85.00 216 GLN A N 1
ATOM 1560 C CA . GLN A 1 216 ? -20.201 -8.128 53.477 1.00 85.00 216 GLN A CA 1
ATOM 1561 C C . GLN A 1 216 ? -18.734 -8.035 53.034 1.00 85.00 216 GLN A C 1
ATOM 1563 O O . GLN A 1 216 ? -17.909 -7.508 53.778 1.00 85.00 216 GLN A O 1
ATOM 1568 N N . ILE A 1 217 ? -18.423 -8.457 51.804 1.00 86.19 217 ILE A N 1
ATOM 1569 C CA . ILE A 1 217 ? -17.075 -8.357 51.223 1.00 86.19 217 ILE A CA 1
ATOM 1570 C C . ILE A 1 217 ? -16.674 -6.885 51.052 1.00 86.19 217 ILE A C 1
ATOM 1572 O O . ILE A 1 217 ? -15.600 -6.486 51.495 1.00 86.19 217 ILE A O 1
ATOM 1576 N N . ALA A 1 218 ? -17.542 -6.048 50.478 1.00 86.31 218 ALA A N 1
ATOM 1577 C CA . ALA A 1 218 ? -17.292 -4.615 50.318 1.00 86.31 218 ALA A CA 1
ATOM 1578 C C . ALA A 1 218 ? -17.128 -3.893 51.667 1.00 86.31 218 ALA A C 1
ATOM 1580 O O . ALA A 1 218 ? -16.260 -3.031 51.800 1.00 86.31 218 ALA A O 1
ATOM 1581 N N . THR A 1 219 ? -17.897 -4.289 52.687 1.00 85.69 219 THR A N 1
ATOM 1582 C CA . THR A 1 219 ? -17.770 -3.759 54.057 1.00 85.69 219 THR A CA 1
ATOM 1583 C C . THR A 1 219 ? -16.433 -4.147 54.686 1.00 85.69 219 THR A C 1
ATOM 1585 O O . THR A 1 219 ? -15.740 -3.291 55.238 1.00 85.69 219 THR A O 1
ATOM 1588 N N . ALA A 1 220 ? -16.027 -5.412 54.557 1.00 87.19 220 ALA A N 1
ATOM 1589 C CA . ALA A 1 220 ? -14.732 -5.882 55.039 1.00 87.19 220 ALA A CA 1
ATOM 1590 C C . ALA A 1 220 ? -13.568 -5.176 54.319 1.00 87.19 220 ALA A C 1
ATOM 1592 O O . ALA A 1 220 ? -12.637 -4.715 54.977 1.00 87.19 220 ALA A O 1
ATOM 1593 N N . MET A 1 221 ? -13.651 -4.986 52.995 1.00 85.69 221 MET A N 1
ATOM 1594 C CA . MET A 1 221 ? -12.653 -4.223 52.225 1.00 85.69 221 MET A CA 1
ATOM 1595 C C . MET A 1 221 ? -12.588 -2.753 52.654 1.00 85.69 221 MET A C 1
ATOM 1597 O O . MET A 1 221 ? -11.496 -2.204 52.784 1.00 85.69 221 MET A O 1
ATOM 1601 N N . ALA A 1 222 ? -13.729 -2.110 52.925 1.00 86.12 222 ALA A N 1
ATOM 1602 C CA . ALA A 1 222 ? -13.768 -0.731 53.417 1.00 86.12 222 ALA A CA 1
ATOM 1603 C C . ALA A 1 222 ? -13.102 -0.581 54.797 1.00 86.12 222 ALA A C 1
ATOM 1605 O O . ALA A 1 222 ? -12.494 0.449 55.093 1.00 86.12 222 ALA A O 1
ATOM 1606 N N . ASN A 1 223 ? -13.216 -1.605 55.644 1.00 83.88 223 ASN A N 1
ATOM 1607 C CA . ASN A 1 223 ? -12.606 -1.627 56.972 1.00 83.88 223 ASN A CA 1
ATOM 1608 C C . ASN A 1 223 ? -11.112 -1.981 56.936 1.00 83.88 223 ASN A C 1
ATOM 1610 O O . ASN A 1 223 ? -10.374 -1.539 57.812 1.00 83.88 223 ASN A O 1
ATOM 1614 N N . ALA A 1 224 ? -10.671 -2.710 55.909 1.00 84.56 224 ALA A N 1
ATOM 1615 C CA . ALA A 1 224 ? -9.282 -3.120 55.704 1.00 84.56 224 ALA A CA 1
ATOM 1616 C C . ALA A 1 224 ? -8.464 -2.202 54.778 1.00 84.56 224 ALA A C 1
ATOM 1618 O O . ALA A 1 224 ? -7.255 -2.390 54.640 1.00 84.56 224 ALA A O 1
ATOM 1619 N N . SER A 1 225 ? -9.105 -1.221 54.133 1.00 78.12 225 SER A N 1
ATOM 1620 C CA . SER A 1 225 ? -8.426 -0.232 53.289 1.00 78.12 225 SER A CA 1
ATOM 1621 C C . SER A 1 225 ? -7.608 0.733 54.150 1.00 78.12 225 SER A C 1
ATOM 1623 O O . SER A 1 225 ? -8.157 1.436 55.006 1.00 78.12 225 SER A O 1
ATOM 1625 N N . GLY A 1 226 ? -6.297 0.782 53.917 1.00 62.94 226 GLY A N 1
ATOM 1626 C CA . GLY A 1 226 ? -5.387 1.696 54.608 1.00 62.94 226 GLY A CA 1
ATOM 1627 C C . GLY A 1 226 ? -5.498 3.120 54.057 1.00 62.94 226 GLY A C 1
ATOM 1628 O O . GLY A 1 226 ? -5.445 3.317 52.850 1.00 62.94 226 GLY A O 1
ATOM 1629 N N . SER A 1 227 ? -5.689 4.100 54.950 1.00 55.38 227 SER A N 1
ATOM 1630 C CA . SER A 1 227 ? -5.520 5.564 54.768 1.00 55.38 227 SER A CA 1
ATOM 1631 C C . SER A 1 227 ? -6.202 6.299 53.588 1.00 55.38 227 SER A C 1
ATOM 1633 O O . SER A 1 227 ? -6.151 7.529 53.552 1.00 55.38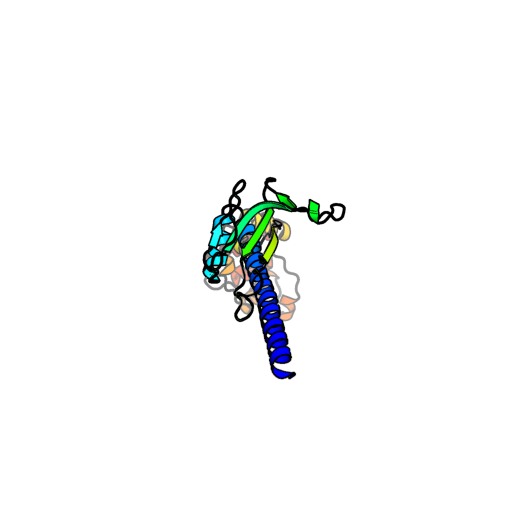 227 SER A O 1
ATOM 1635 N N . GLY A 1 228 ? -6.923 5.631 52.685 1.00 63.16 228 GLY A N 1
ATOM 1636 C CA . GLY A 1 228 ? -7.731 6.264 51.636 1.00 63.16 228 GLY A CA 1
ATOM 1637 C C . GLY A 1 228 ? -9.175 6.521 52.079 1.00 63.16 228 GLY A C 1
ATOM 1638 O O . GLY A 1 228 ? -10.023 5.635 51.996 1.00 63.16 228 GLY A O 1
ATOM 1639 N N . SER A 1 229 ? -9.503 7.739 52.523 1.00 69.44 229 SER A N 1
ATOM 1640 C CA . SER A 1 229 ? -10.887 8.094 52.898 1.00 69.44 229 SER A CA 1
ATOM 1641 C C . SER A 1 229 ? -11.864 7.976 51.720 1.00 69.44 229 SER A C 1
ATOM 1643 O O . SER A 1 229 ? -12.993 7.525 51.900 1.00 69.44 229 SER A O 1
ATOM 1645 N N . ALA A 1 230 ? -11.414 8.312 50.506 1.00 77.00 230 ALA A N 1
ATOM 1646 C CA . ALA A 1 230 ? -12.215 8.233 49.286 1.00 77.00 230 ALA A CA 1
ATOM 1647 C C . ALA A 1 230 ? -12.551 6.785 48.887 1.00 77.00 230 ALA A C 1
ATOM 1649 O O . ALA A 1 230 ? -13.716 6.475 48.654 1.00 77.00 230 ALA A O 1
ATOM 1650 N N . SER A 1 231 ? -11.574 5.872 48.869 1.00 79.50 231 SER A N 1
ATOM 1651 C CA . SER A 1 231 ? -11.819 4.458 48.544 1.00 79.50 231 SER A CA 1
ATOM 1652 C C . SER A 1 231 ? -12.736 3.798 49.572 1.00 79.50 231 SER A C 1
ATOM 1654 O O . SER A 1 231 ? -13.675 3.097 49.199 1.00 79.50 231 SER A O 1
ATOM 1656 N N . LYS A 1 232 ? -12.544 4.101 50.862 1.00 82.81 232 LYS A N 1
ATOM 1657 C CA . LYS A 1 232 ? -13.423 3.636 51.941 1.00 82.81 232 LYS A CA 1
ATOM 1658 C C . LYS A 1 232 ? -14.875 4.088 51.756 1.00 82.81 232 LYS A C 1
ATOM 1660 O O . LYS A 1 232 ? -15.781 3.268 51.892 1.00 82.81 232 LYS A O 1
ATOM 1665 N N . LEU A 1 233 ? -15.107 5.357 51.410 1.00 81.69 233 LEU A N 1
ATOM 1666 C CA . LEU A 1 233 ? -16.450 5.899 51.149 1.00 81.69 233 LEU A CA 1
ATOM 1667 C C . LEU A 1 233 ? -17.124 5.222 49.948 1.00 81.69 233 LEU A C 1
ATOM 1669 O O . LEU A 1 233 ? -18.311 4.887 50.006 1.00 81.69 233 LEU A O 1
ATOM 1673 N N . VAL A 1 234 ? -16.372 4.970 48.876 1.00 83.88 234 VAL A N 1
ATOM 1674 C CA . VAL A 1 234 ? -16.898 4.281 47.690 1.00 83.88 234 VAL A CA 1
ATOM 1675 C C . VAL A 1 234 ? -17.226 2.820 48.008 1.00 83.88 234 VAL A C 1
ATOM 1677 O O . VAL A 1 234 ? -18.303 2.345 47.653 1.00 83.88 234 VAL A O 1
ATOM 1680 N N . LEU A 1 235 ? -16.362 2.119 48.745 1.00 84.81 235 LEU A N 1
ATOM 1681 C CA . LEU A 1 235 ? -16.603 0.740 49.180 1.00 84.81 235 LEU A CA 1
ATOM 1682 C C . LEU A 1 235 ? -17.804 0.629 50.136 1.00 84.81 235 LEU A C 1
ATOM 1684 O O . LEU A 1 235 ? -18.594 -0.302 50.003 1.00 84.81 235 LEU A O 1
ATOM 1688 N N . GLN A 1 236 ? -18.014 1.602 51.029 1.00 83.75 236 GLN A N 1
ATOM 1689 C CA . GLN A 1 236 ? -19.225 1.691 51.862 1.00 83.75 236 GLN A CA 1
ATOM 1690 C C . GLN A 1 236 ? -20.486 1.984 51.034 1.00 83.75 236 GLN A C 1
ATOM 1692 O O . GLN A 1 236 ? -21.561 1.440 51.302 1.00 83.75 236 GLN A O 1
ATOM 1697 N N . THR A 1 237 ? -20.362 2.810 49.994 1.00 83.19 237 THR A N 1
ATOM 1698 C CA . THR A 1 237 ? -21.457 3.076 49.052 1.00 83.19 237 THR A CA 1
ATOM 1699 C C . THR A 1 237 ? -21.830 1.805 48.289 1.00 83.19 237 THR A C 1
ATOM 1701 O O . THR A 1 237 ? -23.009 1.481 48.184 1.00 83.19 237 THR A O 1
ATOM 1704 N N . ILE A 1 238 ? -20.849 1.030 47.822 1.00 83.06 238 ILE A N 1
ATOM 1705 C CA . ILE A 1 238 ? -21.090 -0.275 47.190 1.00 83.06 238 ILE A CA 1
ATOM 1706 C C . ILE A 1 238 ? -21.722 -1.245 48.195 1.00 83.06 238 ILE A C 1
ATOM 1708 O O . ILE A 1 238 ? -22.725 -1.878 47.872 1.00 83.06 238 ILE A O 1
ATOM 1712 N N . ALA A 1 239 ? -21.190 -1.321 49.417 1.00 84.44 239 ALA A N 1
ATOM 1713 C CA . ALA A 1 239 ? -21.693 -2.211 50.457 1.00 84.44 239 ALA A CA 1
ATOM 1714 C C . ALA A 1 239 ? -23.171 -1.957 50.782 1.00 84.44 239 ALA A C 1
ATOM 1716 O O . ALA A 1 239 ? -23.971 -2.885 50.744 1.00 84.44 239 ALA A O 1
ATOM 1717 N N . SER A 1 240 ? -23.542 -0.696 51.023 1.00 81.00 240 SER A N 1
ATOM 1718 C CA . SER A 1 240 ? -24.920 -0.300 51.354 1.00 81.00 240 SER A CA 1
ATOM 1719 C C . SER A 1 240 ? -25.919 -0.505 50.209 1.00 81.00 240 SER A C 1
ATOM 1721 O O . SER A 1 240 ? -27.114 -0.680 50.450 1.00 81.00 240 SER A O 1
ATOM 1723 N N . ARG A 1 241 ? -25.454 -0.486 48.954 1.00 80.44 241 ARG A N 1
ATOM 1724 C CA . ARG A 1 241 ? -26.293 -0.732 47.772 1.00 80.44 241 ARG A CA 1
ATOM 1725 C C . ARG A 1 241 ? -26.435 -2.223 47.471 1.00 80.44 241 ARG A C 1
ATOM 1727 O O . ARG A 1 241 ? -27.502 -2.631 47.026 1.00 80.44 241 ARG A O 1
ATOM 1734 N N . ALA A 1 242 ? -25.400 -3.015 47.746 1.00 73.38 242 ALA A N 1
ATOM 1735 C CA . ALA A 1 242 ? -25.364 -4.458 47.512 1.00 73.38 242 ALA A CA 1
ATOM 1736 C C . ALA A 1 242 ? -26.071 -5.290 48.600 1.00 73.38 242 ALA A C 1
ATOM 1738 O O . ALA A 1 242 ? -26.289 -6.477 48.399 1.00 73.38 242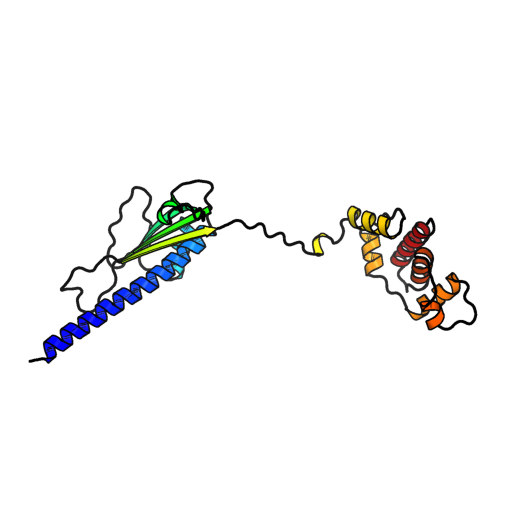 ALA A O 1
ATOM 1739 N N . THR A 1 243 ? -26.430 -4.704 49.746 1.00 62.31 243 THR A N 1
ATOM 1740 C CA . THR A 1 243 ? -27.173 -5.387 50.826 1.00 62.31 243 THR A CA 1
ATOM 1741 C C . THR A 1 243 ? -28.689 -5.478 50.606 1.00 62.31 243 THR A C 1
ATOM 1743 O O . THR A 1 243 ? -29.371 -6.086 51.422 1.00 62.31 243 THR A O 1
ATOM 1746 N N . ASN A 1 244 ? -29.234 -4.873 49.544 1.00 48.72 244 ASN A N 1
ATOM 1747 C CA . ASN A 1 244 ? -30.680 -4.848 49.263 1.00 48.72 244 ASN A CA 1
ATOM 1748 C C . ASN A 1 244 ? -31.167 -5.979 48.330 1.00 48.72 244 ASN A C 1
ATOM 1750 O O . ASN A 1 244 ? -32.270 -5.886 47.788 1.00 48.72 244 ASN A O 1
ATOM 1754 N N . THR A 1 245 ? -30.369 -7.032 48.150 1.00 43.25 245 THR A N 1
ATOM 1755 C CA . THR A 1 245 ? -30.696 -8.249 47.383 1.00 43.25 245 THR A CA 1
ATOM 1756 C C . THR A 1 245 ? -30.063 -9.461 48.040 1.00 43.25 245 THR A C 1
ATOM 1758 O O . THR A 1 245 ? -30.719 -10.522 48.063 1.00 43.25 245 THR A O 1
#

Radius of gyration: 37.2 Å; chains: 1; bounding box: 68×35×106 Å

Foldseek 3Di:
DCVVVVVVVVLVVVQVVQVVVVLVVVQVLQQQLFAQLLVVVVPSPVSSVVSCVVVVQFAEDEADPPGDDDADARHKYKYKFFFAADPDPPDDPVRRTDTPHPPTFKMKMKIKHFGDRDRCVPPDPTDIRMYMDMDGHDPDDDDDPDVVVVQFPQPPVQVVVCVVLVFRDRDHSVLVVLQVPWDFDPVQLLVQLCVLVVNPPDDSVVSVVDDDFLLSSLQSRLRRTPPRPSNSVSSNVRNVRSVPD

Secondary structure (DSSP, 8-state):
--HHHHHHHHHHHHHHHHHHHHHHHHHHHHHHHHHHHHHTGGGHHHHHHHHHHHTT-TTEEE--TT------TT-EEEEEEEEEE---TTS-GGGSEEETPSSP-EEEEEEEEPPP-SSSTTTSPPPPEEEEEEEE----------TTTSTT-HHHHHHHHHHHTTS-----HHHHHHHHT--B-HHHHHHHHHHHTT--S--HHHHHHS---HHHHHHHHHHHB-S-HHHHHHHHHHHHHHTT-

Sequence (245 aa):
MIAPFALGLAAFAVDEGSIYTERREAQAMTDLAAITAASNINNMEAAAVTTLSDNRMPGITVQKPGQTIVPTVGKTVVSVTGGRYSAVSSVGVDKRFEAGKTPYNAVRVTLQKIPARYFASSLIPTPVVGTEAIASVTPQAMFSVGSRLLSVNGGILNALLSKLLGANISLSVMDYNALISADVNVLSFVDALAVQLQLTGVSYSDVLASKATVGQIATAMANASGSGSASKLVLQTIASRATNT